Protein AF-A0A6G0GGE1-F1 (afdb_monomer_lite)

Secondary structure (DSSP, 8-state):
---SSSB-SS-EEEE-S---SSTT--TTSSEEEEE-TT-BGGGSS--HHHHHHEEETT-EEGGGTEE---SBTSTT-TTSTTS-TTSEEE-TT--TT--GGG--S-PPPP---SS-HHHHHHHHHHHHHHHHHHHT-HHHHHHHHHHHHHHHHHHHTSPPEESS--TTSEEPPSSHHHHHHHHHHHHHHHTTTSTTHHHHHHHHTT-HHHHSSEEEEEE-TT-BTTSTTHHHHHTSEEEEEEE----SSPPPPHHHHHH-TTPPPPTT-SS---

Foldseek 3Di:
DADLDFWAQAFDKDQDLPQQFALQRDNVDRIYGNGGGRHRRNLPPDFLLCSQFKQFAQTRDLLVRGTHHQADVTPQHDDDPNGPLQRIDTNHQDDSPDHVVVVPPDDDDGDQPPDDPLVVLLVVLLVLLVVCVVVVCCVVCVVVSQVSLQVLQVVSVQAGEDCDDDPSHHDDDPDSVSVNVVSVVSCCSSQPPHPCVVVVVCLVVVNCQVPFAFFDWGFNSHFHPPDDVSVRNRSDIDGSDGGHDQDSDDWDDVVVCVVDVVDDTDPSPPPDDD

pLDDT: mean 93.0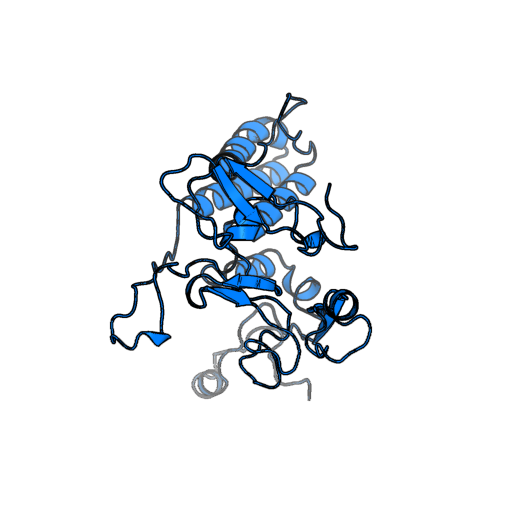8, std 9.04, range [35.62, 98.81]

Radius of gyration: 22.43 Å; chains: 1; bounding box: 55×65×54 Å

InterPro domains:
  IPR011990 Tetratricopeptide-like helical domain superfamily [SSF48452] (34-269)
  IPR012944 RagB/SusD domain [PF07980] (36-269)

Sequence (274 aa):
NYSETGFSTQKETYSTKWQYGSSEGDRNKDENVVVDANTYKMYCDREPRFYISVLHNEQWHIGGKRNTDFYMDGKDGGPSHDAPWSGYLVRKRVDPSANPKEGSGDYKNRHGALC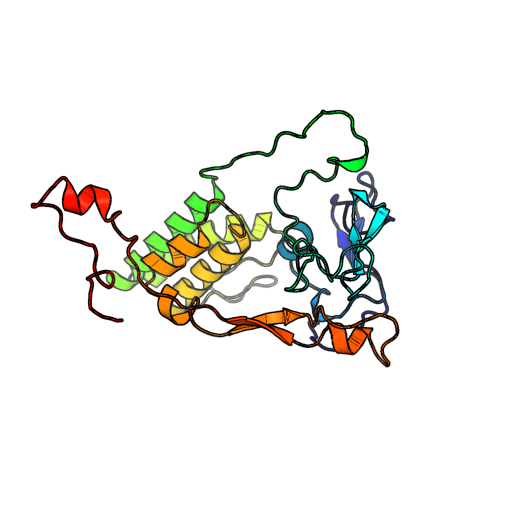RLAEIYLSYAEALNEYSIEKGTYTANQKEILKYVNLIRERAGIPEYSVSAEEGKITAPSDPVEMRELIRQERRVELNCESGLRFNDLRRWKLAEKVLDGDFYGMNAYIKVSDADYRNKYYTRTVYQTRKFISYWWPIPQDDIDKNWNLVQTPDWTVGNQ

Structure (mmCIF, N/CA/C/O backbone):
data_AF-A0A6G0GGE1-F1
#
_entry.id   AF-A0A6G0GGE1-F1
#
loop_
_atom_site.group_PDB
_atom_site.id
_atom_site.type_symbol
_atom_site.label_atom_id
_atom_site.label_alt_id
_atom_site.label_comp_id
_atom_site.label_asym_id
_atom_site.label_entity_id
_atom_site.label_seq_id
_atom_site.pdbx_PDB_ins_code
_atom_site.Cartn_x
_atom_site.Cartn_y
_atom_site.Cartn_z
_atom_site.occupancy
_atom_site.B_iso_or_equiv
_atom_site.auth_seq_id
_atom_site.auth_comp_id
_atom_site.auth_asym_id
_atom_site.auth_atom_id
_atom_site.pdbx_PDB_model_num
ATOM 1 N N . ASN A 1 1 ? -3.158 18.133 -6.147 1.00 66.00 1 ASN A N 1
ATOM 2 C CA . ASN A 1 1 ? -4.449 17.433 -6.376 1.00 66.00 1 ASN A CA 1
ATOM 3 C C . ASN A 1 1 ? -4.195 16.159 -7.156 1.00 66.00 1 ASN A C 1
ATOM 5 O O . ASN A 1 1 ? -3.617 16.233 -8.235 1.00 66.00 1 ASN A O 1
ATOM 9 N N . TYR A 1 2 ? -4.662 15.022 -6.634 1.00 85.75 2 TYR A N 1
ATOM 10 C CA . TYR A 1 2 ? -4.528 13.711 -7.274 1.00 85.75 2 TYR A CA 1
ATOM 11 C C . TYR A 1 2 ? -5.142 13.680 -8.684 1.00 85.75 2 TYR A C 1
ATOM 13 O O . TYR A 1 2 ? -6.238 14.197 -8.902 1.00 85.75 2 TYR A O 1
ATOM 21 N N . SER A 1 3 ? -4.446 13.059 -9.637 1.00 91.69 3 SER A N 1
ATOM 22 C CA . SER A 1 3 ? -4.918 12.877 -11.012 1.00 91.69 3 SER A CA 1
ATOM 23 C C . SER A 1 3 ? -4.342 11.593 -11.597 1.00 91.69 3 SER A C 1
ATOM 25 O O . SER A 1 3 ? -3.142 11.368 -11.515 1.00 91.69 3 SER A O 1
ATOM 27 N N . GLU A 1 4 ? -5.172 10.770 -12.238 1.00 91.38 4 GLU A N 1
ATOM 28 C CA . GLU A 1 4 ? -4.714 9.590 -12.989 1.00 91.38 4 GLU A CA 1
ATOM 29 C C . GLU A 1 4 ? -4.405 9.916 -14.462 1.00 91.38 4 GLU A C 1
ATOM 31 O O . GLU A 1 4 ? -4.518 9.052 -15.319 1.00 91.38 4 GLU A O 1
ATOM 36 N N . THR A 1 5 ? -4.059 11.166 -14.792 1.00 92.44 5 THR A N 1
ATOM 37 C CA . THR A 1 5 ? -3.780 11.565 -16.181 1.00 92.44 5 THR A CA 1
ATOM 38 C C . THR A 1 5 ? -2.604 12.528 -16.282 1.00 92.44 5 THR A C 1
ATOM 40 O O . THR A 1 5 ? -2.570 13.562 -15.610 1.00 92.44 5 THR A O 1
ATOM 43 N N . GLY A 1 6 ? -1.683 12.237 -17.199 1.00 95.31 6 GLY A N 1
ATOM 44 C CA . GLY A 1 6 ? -0.537 13.089 -17.505 1.00 95.31 6 GLY A CA 1
ATOM 45 C C . GLY A 1 6 ? 0.568 13.057 -16.447 1.00 95.31 6 GLY A C 1
ATOM 46 O O . GLY A 1 6 ? 0.567 12.244 -15.524 1.00 95.31 6 GLY A O 1
ATOM 47 N N . PHE A 1 7 ? 1.526 13.970 -16.600 1.00 96.94 7 PHE A N 1
ATOM 48 C CA . PHE A 1 7 ? 2.775 13.988 -15.836 1.00 96.94 7 PHE A CA 1
ATOM 49 C C . PHE A 1 7 ? 2.926 15.280 -15.032 1.00 96.94 7 PHE A C 1
ATOM 51 O O . PHE A 1 7 ? 2.411 16.333 -15.425 1.00 96.94 7 PHE A O 1
ATOM 58 N N . SER A 1 8 ? 3.602 15.199 -13.889 1.00 96.75 8 SER A N 1
ATOM 59 C CA . SER A 1 8 ? 4.009 16.363 -13.109 1.00 96.75 8 SER A CA 1
ATOM 60 C C . SER A 1 8 ? 5.011 17.202 -13.898 1.00 96.75 8 SER A C 1
ATOM 62 O O . SER A 1 8 ? 5.824 16.687 -14.663 1.00 96.75 8 SER A O 1
ATOM 64 N N . THR A 1 9 ? 4.961 18.519 -13.723 1.00 96.19 9 THR A N 1
ATOM 65 C CA . THR A 1 9 ? 5.934 19.444 -14.328 1.00 96.19 9 THR A CA 1
ATOM 66 C C . THR A 1 9 ? 7.017 19.868 -13.344 1.00 96.19 9 THR A C 1
ATOM 68 O O . THR A 1 9 ? 8.071 20.332 -13.764 1.00 96.19 9 THR A O 1
ATOM 71 N N . GLN A 1 10 ? 6.764 19.704 -12.046 1.00 95.69 10 GLN A N 1
ATOM 72 C CA . GLN A 1 10 ? 7.645 20.097 -10.954 1.00 95.69 10 GLN A CA 1
ATOM 73 C C . GLN A 1 10 ? 7.960 18.888 -10.076 1.00 95.69 10 GLN A C 1
ATOM 75 O O . GLN A 1 10 ? 7.216 17.906 -10.063 1.00 95.69 10 GLN A O 1
ATOM 80 N N . LYS A 1 11 ? 9.074 18.984 -9.353 1.00 96.81 11 LYS A N 1
ATOM 81 C CA . LYS A 1 11 ? 9.441 18.044 -8.293 1.00 96.81 11 LYS A CA 1
ATOM 82 C C . LYS A 1 11 ? 8.572 18.275 -7.058 1.00 96.81 11 LYS A C 1
ATOM 84 O O . LYS A 1 11 ? 8.174 19.408 -6.795 1.00 96.81 11 LYS A O 1
ATOM 89 N N . GLU A 1 12 ? 8.349 17.224 -6.277 1.00 96.12 12 GLU A N 1
ATOM 90 C CA . GLU A 1 12 ? 7.701 17.317 -4.967 1.00 96.12 12 GLU A CA 1
ATOM 91 C C . GLU A 1 12 ? 8.744 17.176 -3.864 1.00 96.12 12 GLU A C 1
ATOM 93 O O . GLU A 1 12 ? 9.398 16.136 -3.711 1.00 96.12 12 GLU A O 1
ATOM 98 N N . THR A 1 13 ? 8.876 18.248 -3.090 1.00 96.75 13 THR A N 1
ATOM 99 C CA . THR A 1 13 ? 9.753 18.333 -1.927 1.00 96.75 13 THR A CA 1
ATOM 100 C C . THR A 1 13 ? 8.903 18.297 -0.669 1.00 96.75 13 THR A C 1
ATOM 102 O O . THR A 1 13 ? 7.899 19.000 -0.574 1.00 96.75 13 THR A O 1
ATOM 105 N N . TYR A 1 14 ? 9.324 17.498 0.307 1.00 95.19 14 TYR A N 1
ATOM 106 C CA . TYR A 1 14 ? 8.658 17.403 1.603 1.00 95.19 14 TYR A CA 1
ATOM 107 C C . TYR A 1 14 ? 9.653 17.655 2.731 1.00 95.19 14 TYR A C 1
ATOM 109 O O . TYR A 1 14 ? 10.837 17.330 2.606 1.00 95.19 14 TYR A O 1
ATOM 117 N N . SER A 1 15 ? 9.152 18.167 3.857 1.00 94.38 15 SER A N 1
ATOM 118 C CA . SER A 1 15 ? 9.918 18.263 5.100 1.00 94.38 15 SER A CA 1
ATOM 119 C C . SER A 1 15 ? 10.127 16.864 5.680 1.00 94.38 15 SER A C 1
ATOM 121 O O . SER A 1 15 ? 9.259 16.287 6.334 1.00 94.38 15 SER A O 1
ATOM 123 N N . THR A 1 16 ? 11.256 16.252 5.334 1.00 93.56 16 THR A N 1
ATOM 124 C CA . THR A 1 16 ? 11.605 14.892 5.735 1.00 93.56 16 THR A CA 1
ATOM 125 C C . THR A 1 16 ? 13.104 14.665 5.637 1.00 93.56 16 THR A C 1
ATOM 127 O O . THR A 1 16 ? 13.770 15.137 4.718 1.00 93.56 16 THR A O 1
ATOM 130 N N . LYS A 1 17 ? 13.632 13.850 6.554 1.00 93.44 17 LYS A N 1
ATOM 131 C CA . LYS A 1 17 ? 15.000 13.309 6.491 1.00 93.44 17 LYS A CA 1
ATOM 132 C C . LYS A 1 17 ? 15.115 12.090 5.566 1.00 93.44 17 LYS A C 1
ATOM 134 O O . LYS A 1 17 ? 16.203 11.532 5.408 1.00 93.44 17 LYS A O 1
ATOM 139 N N . TRP A 1 18 ? 14.001 11.619 4.998 1.00 92.56 18 TRP A N 1
ATOM 140 C CA . TRP A 1 18 ? 14.001 10.496 4.068 1.00 92.56 18 TRP A CA 1
ATOM 141 C C . TRP A 1 18 ? 14.588 10.926 2.718 1.00 92.56 18 TRP A C 1
ATOM 143 O O . TRP A 1 18 ? 13.936 11.568 1.904 1.00 92.56 18 TRP A O 1
ATOM 153 N N . GLN A 1 19 ? 15.838 10.535 2.491 1.00 93.56 19 GLN A N 1
ATOM 154 C CA . GLN A 1 19 ? 16.662 10.949 1.349 1.00 93.56 19 GLN A CA 1
ATOM 155 C C . GLN A 1 19 ? 16.600 9.999 0.141 1.00 93.56 19 GLN A C 1
ATOM 157 O O . GLN A 1 19 ? 17.428 10.072 -0.757 1.00 93.56 19 GLN A O 1
ATOM 162 N N . TYR A 1 20 ? 15.701 9.018 0.135 1.00 93.12 20 TYR A N 1
ATOM 163 C CA . TYR A 1 20 ? 15.775 7.924 -0.841 1.00 93.12 20 TYR A CA 1
ATOM 164 C C . TYR A 1 20 ? 14.833 8.097 -2.039 1.00 93.12 20 TYR A C 1
ATOM 166 O O . TYR A 1 20 ? 14.743 7.195 -2.872 1.00 93.12 20 TYR A O 1
ATOM 174 N N . GLY A 1 21 ? 14.113 9.215 -2.127 1.00 92.75 21 GLY A N 1
ATOM 175 C CA . GLY A 1 21 ? 13.111 9.455 -3.170 1.00 92.75 21 GLY A CA 1
ATOM 176 C C . GLY A 1 21 ? 13.675 9.831 -4.533 1.00 92.75 21 GLY A C 1
ATOM 177 O O . GLY A 1 21 ? 13.027 9.561 -5.536 1.00 92.75 21 GLY A O 1
ATOM 178 N N . SER A 1 22 ? 14.882 10.396 -4.570 1.00 94.94 22 SER A N 1
ATOM 179 C CA . SER A 1 22 ? 15.520 10.925 -5.779 1.00 94.94 22 SER A CA 1
ATOM 180 C C . SER A 1 22 ? 17.047 10.855 -5.679 1.00 94.94 22 SER A C 1
ATOM 182 O O . SER A 1 22 ? 17.608 10.508 -4.634 1.00 94.94 22 SER A O 1
ATOM 184 N N . SER A 1 23 ? 17.733 11.230 -6.761 1.00 94.06 23 SER A N 1
ATOM 185 C CA . SER A 1 23 ? 19.195 11.376 -6.794 1.00 94.06 23 SER A CA 1
ATOM 186 C C . SER A 1 23 ? 19.733 12.530 -5.943 1.00 94.06 23 SER A C 1
ATOM 188 O O . SER A 1 23 ? 20.935 12.595 -5.708 1.00 94.06 23 SER A O 1
ATOM 190 N N . GLU A 1 24 ? 18.871 13.455 -5.514 1.00 94.38 24 GLU A N 1
ATOM 191 C CA . GLU A 1 24 ? 19.242 14.698 -4.816 1.00 94.38 24 GLU A CA 1
ATOM 192 C C . GLU A 1 24 ? 19.118 14.601 -3.293 1.00 94.38 24 GLU A C 1
ATOM 194 O O . GLU A 1 24 ? 19.316 15.592 -2.584 1.00 94.38 24 GLU A O 1
ATOM 199 N N . GLY A 1 25 ? 18.766 13.417 -2.793 1.00 92.19 25 GLY A N 1
ATOM 200 C CA . GLY A 1 25 ? 18.525 13.198 -1.381 1.00 92.19 25 GLY A CA 1
ATOM 201 C C . GLY A 1 25 ? 19.764 13.402 -0.512 1.00 92.19 25 GLY A C 1
ATOM 202 O O . GLY A 1 25 ? 20.849 12.906 -0.812 1.00 92.19 25 GLY A O 1
ATOM 203 N N . ASP A 1 26 ? 19.565 14.092 0.609 1.00 93.56 26 ASP A N 1
ATOM 204 C CA . ASP A 1 26 ? 20.580 14.366 1.619 1.00 93.56 26 ASP A CA 1
ATOM 205 C C . ASP A 1 26 ? 19.957 14.326 3.024 1.00 93.56 26 ASP A C 1
ATOM 207 O O . ASP A 1 26 ? 19.103 15.141 3.385 1.00 93.56 26 ASP A O 1
ATOM 211 N N . ARG A 1 27 ? 20.407 13.373 3.847 1.00 93.00 27 ARG A N 1
ATOM 212 C CA . ARG A 1 27 ? 19.958 13.175 5.235 1.00 93.00 27 ARG A CA 1
ATOM 213 C C . ARG A 1 27 ? 20.262 14.376 6.131 1.00 93.00 27 ARG A C 1
ATOM 215 O O . ARG A 1 27 ? 19.647 14.500 7.189 1.00 93.00 27 ARG A O 1
ATOM 222 N N . ASN A 1 28 ? 21.193 15.246 5.749 1.00 96.00 28 ASN A N 1
ATOM 223 C CA . ASN A 1 28 ? 21.512 16.438 6.528 1.00 96.00 28 ASN A CA 1
ATOM 224 C C . ASN A 1 28 ? 20.513 17.576 6.284 1.00 96.00 28 ASN A C 1
ATOM 226 O O . ASN A 1 28 ? 20.340 18.414 7.166 1.00 96.00 28 ASN A O 1
ATOM 230 N N . LYS A 1 29 ? 19.791 17.579 5.156 1.00 94.81 29 LYS A N 1
ATOM 231 C CA . LYS A 1 29 ? 18.755 18.581 4.859 1.00 94.81 29 LYS A CA 1
ATOM 232 C C . LYS A 1 29 ? 17.465 18.295 5.614 1.00 94.81 29 LYS A C 1
ATOM 234 O O . LYS A 1 29 ? 17.172 17.147 5.936 1.00 94.81 29 LYS A O 1
ATOM 239 N N . ASP A 1 30 ? 16.708 19.337 5.937 1.00 94.56 30 ASP A N 1
ATOM 240 C CA . ASP A 1 30 ? 15.373 19.218 6.551 1.00 94.56 30 ASP A CA 1
ATOM 241 C C . ASP A 1 30 ? 14.270 18.956 5.516 1.00 94.56 30 ASP A C 1
ATOM 243 O O . ASP A 1 30 ? 13.168 18.539 5.866 1.00 94.56 30 ASP A O 1
ATOM 247 N N . GLU A 1 31 ? 14.594 19.132 4.236 1.00 96.56 31 GLU A N 1
ATOM 248 C CA . GLU A 1 31 ? 13.704 18.911 3.106 1.00 96.56 31 GLU A CA 1
ATOM 249 C C . GLU A 1 31 ? 14.390 18.055 2.043 1.00 96.56 31 GLU A C 1
ATOM 251 O O . GLU A 1 31 ? 15.576 18.228 1.750 1.00 96.56 31 GLU A O 1
ATOM 256 N N . ASN A 1 32 ? 13.634 17.127 1.460 1.00 96.94 32 ASN A N 1
ATOM 257 C CA . ASN A 1 32 ? 14.123 16.219 0.430 1.00 96.94 32 ASN A CA 1
ATOM 258 C C . ASN A 1 32 ? 13.107 16.083 -0.707 1.00 96.94 32 ASN A C 1
ATOM 260 O O . ASN A 1 32 ? 11.895 16.063 -0.478 1.00 96.94 32 ASN A O 1
ATOM 264 N N . VAL A 1 33 ? 13.620 15.945 -1.933 1.00 96.94 33 VAL A N 1
ATOM 265 C CA . VAL A 1 33 ? 12.812 15.613 -3.113 1.00 96.94 33 VAL A CA 1
ATOM 266 C C . VAL A 1 33 ? 12.401 14.144 -3.023 1.00 96.94 33 VAL A C 1
ATOM 268 O O . VAL A 1 33 ? 13.253 13.248 -3.018 1.00 96.94 33 VAL A O 1
ATOM 271 N N . VAL A 1 34 ? 11.092 13.909 -2.946 1.00 95.94 34 VAL A N 1
ATOM 272 C CA . VAL A 1 34 ? 10.481 12.574 -2.822 1.00 95.94 34 VAL A CA 1
ATOM 273 C C . VAL A 1 34 ? 9.959 12.073 -4.164 1.00 95.94 34 VAL A C 1
ATOM 275 O O . VAL A 1 34 ? 10.039 10.873 -4.428 1.00 95.94 34 VAL A O 1
ATOM 278 N N . VAL A 1 35 ? 9.458 12.986 -5.001 1.00 96.19 35 VAL A N 1
ATOM 279 C CA . VAL A 1 35 ? 8.944 12.694 -6.344 1.00 96.19 35 VAL A CA 1
ATOM 280 C C . VAL A 1 35 ? 9.631 13.612 -7.344 1.00 96.19 35 VAL A C 1
ATOM 282 O O . VAL A 1 35 ? 9.623 14.833 -7.185 1.00 96.19 35 VAL A O 1
ATOM 285 N N . ASP A 1 36 ? 10.227 13.032 -8.382 1.00 96.06 36 ASP A N 1
ATOM 286 C CA . ASP A 1 36 ? 10.848 13.809 -9.449 1.00 96.06 36 ASP A CA 1
ATOM 287 C C . ASP A 1 36 ? 9.800 14.439 -10.381 1.00 96.06 36 ASP A C 1
ATOM 289 O O . ASP A 1 36 ? 8.660 13.973 -10.502 1.00 96.06 36 ASP A O 1
ATOM 293 N N . ALA A 1 37 ? 10.192 15.507 -11.078 1.00 95.94 37 ALA A N 1
ATOM 294 C CA . ALA A 1 37 ? 9.389 16.052 -12.167 1.00 95.94 37 ALA A CA 1
ATOM 295 C C . ALA A 1 37 ? 9.198 14.997 -13.267 1.00 95.94 37 ALA A C 1
ATOM 297 O O . ALA A 1 37 ? 9.978 14.053 -13.387 1.00 95.94 37 ALA A O 1
ATOM 298 N N . ASN A 1 38 ? 8.179 15.182 -14.107 1.00 96.19 38 ASN A N 1
ATOM 299 C CA . ASN A 1 38 ? 7.821 14.245 -15.166 1.00 96.19 38 ASN A CA 1
ATOM 300 C C . ASN A 1 38 ? 7.394 12.857 -14.642 1.00 96.19 38 ASN A C 1
ATOM 302 O O . ASN A 1 38 ? 7.421 11.879 -15.389 1.00 96.19 38 ASN A O 1
ATOM 306 N N . THR A 1 39 ? 6.956 12.774 -13.383 1.00 96.81 39 THR A N 1
ATOM 307 C CA . THR A 1 39 ? 6.340 11.576 -12.796 1.00 96.81 39 THR A CA 1
ATOM 308 C C . THR A 1 39 ? 4.860 11.530 -13.160 1.00 96.81 39 THR A C 1
ATOM 310 O O . THR A 1 39 ? 4.194 12.563 -13.213 1.00 96.81 39 THR A O 1
ATOM 313 N N . TYR A 1 40 ? 4.312 10.345 -13.433 1.00 97.06 40 TYR A N 1
ATOM 314 C CA . TYR A 1 40 ? 2.882 10.219 -13.718 1.00 97.06 40 TYR A CA 1
ATOM 315 C C . TYR A 1 40 ? 2.046 10.654 -12.507 1.00 97.06 40 TYR A C 1
ATOM 317 O O . TYR A 1 40 ? 2.292 10.201 -11.387 1.00 97.06 40 TYR A O 1
ATOM 325 N N . LYS A 1 41 ? 1.043 11.516 -12.720 1.00 96.62 41 LYS A N 1
ATOM 326 C CA . LYS A 1 41 ? 0.352 12.232 -11.628 1.00 96.62 41 LYS A CA 1
ATOM 327 C C . LYS A 1 41 ? -0.354 11.326 -10.612 1.00 96.62 41 LYS A C 1
ATOM 329 O O . LYS A 1 41 ? -0.636 11.766 -9.503 1.00 96.62 41 LYS A O 1
ATOM 334 N N . MET A 1 42 ? -0.595 10.053 -10.931 1.00 95.62 42 MET A N 1
ATOM 335 C CA . MET A 1 42 ? -1.182 9.107 -9.972 1.00 95.62 42 MET A CA 1
ATOM 336 C C . MET A 1 42 ? -0.222 8.754 -8.816 1.00 95.62 42 MET A C 1
ATOM 338 O O . MET A 1 42 ? -0.640 8.176 -7.807 1.00 95.62 42 MET A O 1
ATOM 342 N N . TYR A 1 43 ? 1.071 9.043 -8.978 1.00 96.94 43 TYR A N 1
ATOM 343 C CA . TYR A 1 43 ? 2.113 8.827 -7.972 1.00 96.94 43 TYR A CA 1
ATOM 344 C C . TYR A 1 43 ? 2.548 10.118 -7.283 1.00 96.94 43 TYR A C 1
ATOM 346 O O . TYR A 1 43 ? 3.376 10.059 -6.386 1.00 96.94 43 TYR A O 1
ATOM 354 N N . CYS A 1 44 ? 1.964 11.244 -7.675 1.00 96.50 44 CYS A N 1
ATOM 355 C CA . CYS A 1 44 ? 2.132 12.556 -7.067 1.00 96.50 44 CYS A CA 1
ATOM 356 C C . CYS A 1 44 ? 1.176 12.747 -5.884 1.00 96.50 44 CYS A C 1
ATOM 358 O O . CYS A 1 44 ? 0.108 12.121 -5.846 1.00 96.50 44 CYS A O 1
ATOM 360 N N . ASP A 1 45 ? 1.529 13.628 -4.945 1.00 94.69 45 ASP A N 1
ATOM 361 C CA . ASP A 1 45 ? 0.683 14.029 -3.808 1.00 94.69 45 ASP A CA 1
ATOM 362 C C . ASP A 1 45 ? 0.136 12.841 -2.980 1.00 94.69 45 ASP A C 1
ATOM 364 O O . ASP A 1 45 ? -0.999 12.851 -2.490 1.00 94.69 45 ASP A O 1
ATOM 368 N N . ARG A 1 46 ? 0.913 11.762 -2.849 1.00 96.00 46 ARG A N 1
ATOM 369 C CA . ARG A 1 46 ? 0.537 10.579 -2.062 1.00 96.00 46 ARG A CA 1
ATOM 370 C C . ARG A 1 46 ? 0.998 10.723 -0.615 1.00 96.00 46 ARG A C 1
ATOM 372 O O . ARG A 1 46 ? 1.920 11.468 -0.303 1.00 96.00 46 ARG A O 1
ATOM 379 N N . GLU A 1 47 ? 0.370 9.977 0.290 1.00 95.88 47 GLU A N 1
ATOM 380 C CA . GLU A 1 47 ? 0.827 9.948 1.681 1.00 95.88 47 GLU A CA 1
ATOM 381 C C . GLU A 1 47 ? 2.235 9.327 1.807 1.00 95.88 47 GLU A C 1
ATOM 383 O O . GLU A 1 47 ? 2.588 8.445 1.013 1.00 95.88 47 GLU A O 1
ATOM 388 N N . PRO A 1 48 ? 3.022 9.680 2.843 1.00 96.38 48 PRO A N 1
ATOM 389 C CA . PRO A 1 48 ? 4.393 9.185 3.013 1.00 96.38 48 PRO A CA 1
ATOM 390 C C . PRO A 1 48 ? 4.534 7.658 2.946 1.00 96.38 48 PRO A C 1
ATOM 392 O O . PRO A 1 48 ? 5.512 7.129 2.411 1.00 96.38 48 PRO A O 1
ATOM 395 N N . ARG A 1 49 ? 3.527 6.924 3.441 1.00 97.31 49 ARG A N 1
ATOM 396 C CA . ARG A 1 49 ? 3.508 5.453 3.441 1.00 97.31 49 ARG A CA 1
ATOM 397 C C . ARG A 1 49 ? 3.512 4.841 2.042 1.00 97.31 49 ARG A C 1
ATOM 399 O O . ARG A 1 49 ? 4.042 3.739 1.886 1.00 97.31 49 ARG A O 1
ATOM 406 N N . PHE A 1 50 ? 2.983 5.538 1.036 1.00 97.19 50 PHE A N 1
ATOM 407 C CA . PHE A 1 50 ? 3.053 5.107 -0.359 1.00 97.19 50 PHE A CA 1
ATOM 408 C C . PHE A 1 50 ? 4.510 5.075 -0.842 1.00 97.19 50 PHE A C 1
ATOM 410 O O . PHE A 1 50 ? 4.987 4.022 -1.268 1.00 97.19 50 PHE A O 1
ATOM 417 N N . TYR A 1 51 ? 5.240 6.183 -0.678 1.00 95.50 51 TYR A N 1
ATOM 418 C CA . TYR A 1 51 ? 6.606 6.355 -1.190 1.00 95.50 51 TYR A CA 1
ATOM 419 C C . TYR A 1 51 ? 7.633 5.406 -0.563 1.00 95.50 51 TYR A C 1
ATOM 421 O O . TYR A 1 51 ? 8.577 4.976 -1.228 1.00 95.50 51 TYR A O 1
ATOM 429 N N . ILE A 1 52 ? 7.443 5.032 0.705 1.00 93.50 52 ILE A N 1
ATOM 430 C CA . ILE A 1 52 ? 8.323 4.066 1.383 1.00 93.50 52 ILE A CA 1
ATOM 431 C C . ILE A 1 52 ? 7.962 2.606 1.079 1.00 93.50 52 ILE A C 1
ATOM 433 O O . ILE A 1 52 ? 8.772 1.712 1.329 1.00 93.50 52 ILE A O 1
ATOM 437 N N . SER A 1 53 ? 6.752 2.344 0.577 1.00 95.25 53 SER A N 1
ATOM 438 C CA . SER A 1 53 ? 6.229 0.982 0.430 1.00 95.25 53 SER A CA 1
ATOM 439 C C . SER A 1 53 ? 6.214 0.468 -0.997 1.00 95.25 53 SER A C 1
ATOM 441 O O . SER A 1 53 ? 6.373 -0.738 -1.198 1.00 95.25 53 SER A O 1
ATOM 443 N N . VAL A 1 54 ? 5.987 1.351 -1.963 1.00 96.31 54 VAL A N 1
ATOM 444 C CA . VAL A 1 54 ? 5.763 1.002 -3.364 1.00 96.31 54 VAL A CA 1
ATOM 445 C C . VAL A 1 54 ? 6.929 1.513 -4.196 1.00 96.31 54 VAL A C 1
ATOM 447 O O . VAL A 1 54 ? 7.350 2.659 -4.051 1.00 96.31 54 VAL A O 1
ATOM 450 N N . LEU A 1 55 ? 7.444 0.643 -5.060 1.00 96.31 55 LEU A N 1
ATOM 451 C CA . LEU A 1 55 ? 8.340 1.005 -6.146 1.00 96.31 55 LEU A CA 1
ATOM 452 C C . LEU A 1 55 ? 7.568 0.876 -7.468 1.00 96.31 55 LEU A C 1
ATOM 454 O O . LEU A 1 55 ? 7.026 -0.191 -7.748 1.00 96.31 55 LEU A O 1
ATOM 458 N N . HIS A 1 56 ? 7.481 1.944 -8.256 1.00 97.38 56 HIS A N 1
ATOM 459 C CA . HIS A 1 56 ? 6.799 1.963 -9.558 1.00 97.38 56 HIS A CA 1
ATOM 460 C C . HIS A 1 56 ? 7.778 2.253 -10.705 1.00 97.38 56 HIS A C 1
ATOM 462 O O . HIS A 1 56 ? 8.969 2.463 -10.469 1.00 97.38 56 HIS A O 1
ATOM 468 N N . ASN A 1 57 ? 7.289 2.229 -11.950 1.00 97.56 57 ASN A N 1
ATOM 469 C CA . ASN A 1 57 ? 8.100 2.568 -13.124 1.00 97.56 57 ASN A CA 1
ATOM 470 C C . ASN A 1 57 ? 8.557 4.032 -13.082 1.00 97.56 57 ASN A C 1
ATOM 472 O O . ASN A 1 57 ? 7.850 4.876 -12.530 1.00 97.56 57 ASN A O 1
ATOM 476 N N . GLU A 1 58 ? 9.716 4.317 -13.671 1.00 96.56 58 GLU A N 1
ATOM 477 C CA . GLU A 1 58 ? 10.350 5.638 -13.724 1.00 96.56 58 GLU A CA 1
ATOM 478 C C . GLU A 1 58 ? 10.672 6.267 -12.350 1.00 96.56 58 GLU A C 1
ATOM 480 O O . GLU A 1 58 ? 11.055 7.432 -12.290 1.00 96.56 58 GLU A O 1
ATOM 485 N N . GLN A 1 59 ? 10.581 5.519 -11.246 1.00 95.94 59 GLN A N 1
ATOM 486 C CA . GLN A 1 59 ? 10.937 5.989 -9.903 1.00 95.94 59 GLN A CA 1
ATOM 487 C C . GLN A 1 59 ? 12.429 5.784 -9.622 1.00 95.94 59 GLN A C 1
ATOM 489 O O . GLN A 1 59 ? 13.009 4.780 -10.037 1.00 95.94 59 GLN A O 1
ATOM 494 N N . TRP A 1 60 ? 13.053 6.674 -8.846 1.00 94.88 60 TRP A N 1
ATOM 495 C CA . TRP A 1 60 ? 14.441 6.510 -8.410 1.00 94.88 60 TRP A CA 1
ATOM 496 C C . TRP A 1 60 ? 14.674 5.188 -7.657 1.00 94.88 60 TRP A C 1
ATOM 498 O O . TRP A 1 60 ? 14.087 4.921 -6.599 1.00 94.88 60 TRP A O 1
ATOM 508 N N . HIS A 1 61 ? 15.582 4.368 -8.189 1.00 92.31 61 HIS A N 1
ATOM 509 C CA . HIS A 1 61 ? 16.012 3.103 -7.611 1.00 92.31 61 HIS A CA 1
ATOM 510 C C . HIS A 1 61 ? 17.362 3.260 -6.902 1.00 92.31 61 HIS A C 1
ATOM 512 O O . HIS A 1 61 ? 18.407 3.423 -7.539 1.00 92.31 61 HIS A O 1
ATOM 518 N N . ILE A 1 62 ? 17.346 3.128 -5.572 1.00 88.88 62 ILE A N 1
ATOM 519 C CA . ILE A 1 62 ? 18.490 3.418 -4.691 1.00 88.88 62 ILE A CA 1
ATOM 520 C C . ILE A 1 62 ? 19.746 2.629 -5.091 1.00 88.88 62 ILE A C 1
ATOM 522 O O . ILE A 1 62 ? 20.783 3.220 -5.381 1.00 88.88 62 ILE A O 1
ATOM 526 N N . GLY A 1 63 ? 19.654 1.296 -5.166 1.00 84.19 63 GLY A N 1
ATOM 527 C CA . GLY A 1 63 ? 20.811 0.445 -5.479 1.00 84.19 63 GLY A CA 1
ATOM 528 C C . GLY A 1 63 ? 21.278 0.550 -6.935 1.00 84.19 63 GLY A C 1
ATOM 529 O O . GLY A 1 63 ? 22.406 0.205 -7.264 1.00 84.19 63 GLY A O 1
ATOM 530 N N . GLY A 1 64 ? 20.409 1.034 -7.826 1.00 87.44 64 GLY A N 1
ATOM 531 C CA . GLY A 1 64 ? 20.705 1.189 -9.251 1.00 87.44 64 GLY A CA 1
ATOM 532 C C . GLY A 1 64 ? 21.280 2.556 -9.603 1.00 87.44 64 GLY A C 1
ATOM 533 O O . GLY A 1 64 ? 21.830 2.685 -10.694 1.00 87.44 64 GLY A O 1
ATOM 534 N N . LYS A 1 65 ? 21.132 3.544 -8.707 1.00 90.25 65 LYS A N 1
ATOM 535 C CA . LYS A 1 65 ? 21.476 4.958 -8.923 1.00 90.25 65 LYS A CA 1
ATOM 536 C C . LYS A 1 65 ? 20.927 5.499 -10.252 1.00 90.25 65 LYS A C 1
ATOM 538 O O . LYS A 1 65 ? 21.622 6.183 -10.997 1.00 90.25 65 LYS A O 1
ATOM 543 N N . ARG A 1 66 ? 19.689 5.118 -10.565 1.00 93.88 66 ARG A N 1
ATOM 544 C CA . ARG A 1 66 ? 18.935 5.501 -11.766 1.00 93.88 66 ARG A CA 1
ATOM 545 C C . ARG A 1 66 ? 17.449 5.289 -11.516 1.00 93.88 66 ARG A C 1
ATOM 547 O O . ARG A 1 66 ? 17.089 4.586 -10.572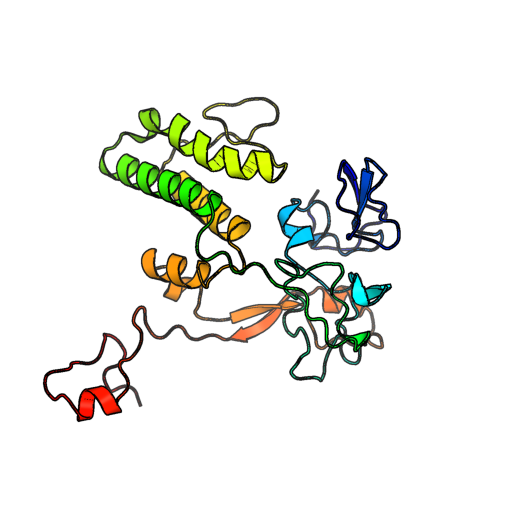 1.00 93.88 66 ARG A O 1
ATOM 554 N N . ASN A 1 67 ? 16.608 5.778 -12.415 1.00 95.88 67 ASN A N 1
ATOM 555 C CA . ASN A 1 67 ? 15.194 5.431 -12.383 1.00 95.88 67 ASN A CA 1
ATOM 556 C C . ASN A 1 67 ? 14.971 3.990 -12.863 1.00 95.88 67 ASN A C 1
ATOM 558 O O . ASN A 1 67 ? 15.750 3.449 -13.661 1.00 95.88 67 ASN A O 1
ATOM 562 N N . THR A 1 68 ? 13.935 3.360 -12.318 1.00 96.19 68 THR A N 1
ATOM 563 C CA . THR A 1 68 ? 13.428 2.067 -12.774 1.00 96.19 68 THR A CA 1
ATOM 564 C C . THR A 1 68 ? 12.954 2.153 -14.220 1.00 96.19 68 THR A C 1
ATOM 566 O O . THR A 1 68 ? 12.477 3.193 -14.673 1.00 96.19 68 THR A O 1
ATOM 569 N N . ASP A 1 69 ? 13.098 1.043 -14.931 1.00 96.81 69 ASP A N 1
ATOM 570 C CA . ASP A 1 69 ? 12.701 0.893 -16.327 1.00 96.81 69 ASP A CA 1
ATOM 571 C C . ASP A 1 69 ? 11.923 -0.421 -16.479 1.00 96.81 69 ASP A C 1
ATOM 573 O O . ASP A 1 69 ? 12.494 -1.469 -16.776 1.00 96.81 69 ASP A O 1
ATOM 577 N N . PHE A 1 70 ? 10.626 -0.362 -16.168 1.00 97.75 70 PHE A N 1
ATOM 578 C CA . PHE A 1 70 ? 9.690 -1.495 -16.188 1.00 97.75 70 PHE A CA 1
ATOM 579 C C . PHE A 1 70 ? 9.014 -1.689 -17.553 1.00 97.75 70 PHE A C 1
ATOM 581 O O . PHE A 1 70 ? 8.107 -2.514 -17.666 1.00 97.75 70 PHE A O 1
ATOM 588 N N . TYR A 1 71 ? 9.413 -0.935 -18.582 1.00 97.69 71 TYR A N 1
ATOM 589 C CA . TYR A 1 71 ? 8.934 -1.157 -19.946 1.00 97.69 71 TYR A CA 1
ATOM 590 C C . TYR A 1 71 ? 9.355 -2.549 -20.444 1.00 97.69 71 TYR A C 1
ATOM 592 O O . TYR A 1 71 ? 10.347 -3.114 -19.985 1.00 97.69 71 TYR A O 1
ATOM 600 N N . MET A 1 72 ? 8.623 -3.114 -21.401 1.00 97.38 72 MET A N 1
ATOM 601 C CA . MET A 1 72 ? 9.041 -4.336 -22.089 1.00 97.38 72 MET A CA 1
ATOM 602 C C . MET A 1 72 ? 10.387 -4.107 -22.790 1.00 97.38 72 MET A C 1
ATOM 604 O O . MET A 1 72 ? 10.581 -3.070 -23.427 1.00 97.38 72 MET A O 1
ATOM 608 N N . ASP A 1 73 ? 11.300 -5.073 -22.660 1.00 95.56 73 ASP A N 1
ATOM 609 C CA . ASP A 1 73 ? 12.716 -4.999 -23.056 1.00 95.56 73 ASP A CA 1
ATOM 610 C C . ASP A 1 73 ? 13.534 -3.936 -22.288 1.00 95.56 73 ASP A C 1
ATOM 612 O O . ASP A 1 73 ? 14.722 -3.734 -22.556 1.00 95.56 73 ASP A O 1
ATOM 616 N N . GLY A 1 74 ? 12.909 -3.267 -21.315 1.00 95.12 74 GLY A N 1
ATOM 617 C CA . GLY A 1 74 ? 13.542 -2.338 -20.392 1.00 95.12 74 GLY A CA 1
ATOM 618 C C . GLY A 1 74 ? 14.421 -3.056 -19.375 1.00 95.12 74 GLY A C 1
ATOM 619 O O . GLY A 1 74 ? 14.287 -4.252 -19.109 1.00 95.12 74 GLY A O 1
ATOM 620 N N . LYS A 1 75 ? 15.346 -2.316 -18.762 1.00 93.81 75 LYS A N 1
ATOM 621 C CA . LYS A 1 75 ? 16.393 -2.898 -17.905 1.00 93.81 75 LYS A CA 1
ATOM 622 C C . LYS A 1 75 ? 15.864 -3.634 -16.667 1.00 93.81 75 LYS A C 1
ATOM 624 O O . LYS A 1 75 ? 16.574 -4.479 -16.125 1.00 93.81 75 LYS A O 1
ATOM 629 N N . ASP A 1 76 ? 14.680 -3.268 -16.187 1.00 94.62 76 ASP A N 1
ATOM 630 C CA . ASP A 1 76 ? 14.008 -3.884 -15.039 1.00 94.62 76 ASP A CA 1
ATOM 631 C C . ASP A 1 76 ? 12.652 -4.503 -15.431 1.00 94.62 76 ASP A C 1
ATOM 633 O O . ASP A 1 76 ? 11.866 -4.852 -14.552 1.00 94.62 76 ASP A O 1
ATOM 637 N N . GLY A 1 77 ? 12.349 -4.584 -16.730 1.00 95.06 77 GLY A N 1
ATOM 638 C CA . GLY A 1 77 ? 11.065 -5.023 -17.262 1.00 95.06 77 GLY A CA 1
ATOM 639 C C . GLY A 1 77 ? 11.098 -6.422 -17.873 1.00 95.06 77 GLY A C 1
ATOM 640 O O . GLY A 1 77 ? 12.018 -7.214 -17.657 1.00 95.06 77 GLY A O 1
ATOM 641 N N . GLY A 1 78 ? 10.034 -6.750 -18.608 1.00 92.69 78 GLY A N 1
ATOM 642 C CA . GLY A 1 78 ? 9.910 -8.022 -19.321 1.00 92.69 78 GLY A CA 1
ATOM 643 C C . GLY A 1 78 ? 10.999 -8.214 -20.391 1.00 92.69 78 GLY A C 1
ATOM 644 O O . GLY A 1 78 ? 11.704 -7.266 -20.728 1.00 92.69 78 GLY A O 1
ATOM 645 N N . PRO A 1 79 ? 11.140 -9.427 -20.953 1.00 93.44 79 PRO A N 1
ATOM 646 C CA . PRO A 1 79 ? 10.201 -10.550 -20.861 1.00 93.44 79 PRO A CA 1
ATOM 647 C C . PRO A 1 79 ? 10.502 -11.558 -19.733 1.00 93.44 79 PRO A C 1
ATOM 649 O O . PRO A 1 79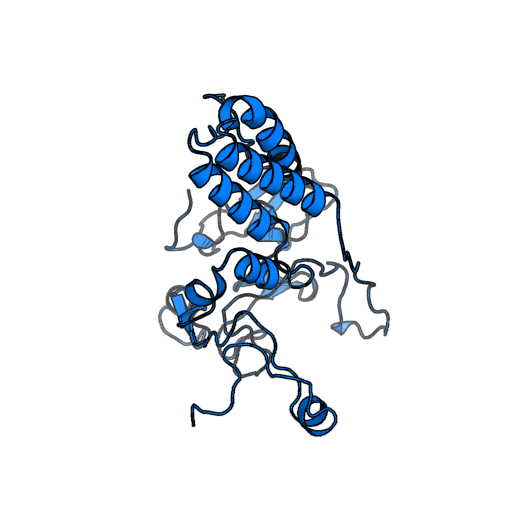 ? 9.960 -12.661 -19.742 1.00 93.44 79 PRO A O 1
ATOM 652 N N . SER A 1 80 ? 11.373 -11.227 -18.773 1.00 92.38 80 SER A N 1
ATOM 653 C CA . SER A 1 80 ? 11.727 -12.158 -17.690 1.00 92.38 80 SER A CA 1
ATOM 654 C C . SER A 1 80 ? 10.522 -12.548 -16.822 1.00 92.38 80 SER A C 1
ATOM 656 O O . SER A 1 80 ? 9.650 -11.730 -16.531 1.00 92.38 80 SER A O 1
ATOM 658 N N . HIS A 1 81 ? 10.520 -13.784 -16.320 1.00 89.75 81 HIS A N 1
ATOM 659 C CA . HIS A 1 81 ? 9.597 -14.217 -15.266 1.00 89.75 81 HIS A CA 1
ATOM 660 C C . HIS A 1 81 ? 9.746 -13.402 -13.965 1.00 89.75 81 HIS A C 1
ATOM 662 O O . HIS A 1 81 ? 8.780 -13.271 -13.220 1.00 89.75 81 HIS A O 1
ATOM 668 N N . ASP A 1 82 ? 10.920 -12.801 -13.744 1.00 91.62 82 ASP A N 1
ATOM 669 C CA . ASP A 1 82 ? 11.223 -11.936 -12.597 1.00 91.62 82 ASP A CA 1
ATOM 670 C C . ASP A 1 82 ? 10.793 -10.469 -12.799 1.00 91.62 82 ASP A C 1
ATOM 672 O O . ASP A 1 82 ? 10.999 -9.630 -11.919 1.00 91.62 82 ASP A O 1
ATOM 676 N N . ALA A 1 83 ? 10.225 -10.128 -13.960 1.00 94.88 83 ALA A N 1
ATOM 677 C CA . ALA A 1 83 ? 9.796 -8.767 -14.260 1.00 94.88 83 ALA A CA 1
ATOM 678 C C . ALA A 1 83 ? 8.564 -8.349 -13.427 1.00 94.88 83 ALA A C 1
ATOM 680 O O . ALA A 1 83 ? 7.708 -9.177 -13.097 1.00 94.88 83 ALA A O 1
ATOM 681 N N . PRO A 1 84 ? 8.405 -7.049 -13.118 1.00 96.00 84 PRO A N 1
ATOM 682 C CA . PRO A 1 84 ? 7.245 -6.528 -12.405 1.00 96.00 84 PRO A CA 1
ATOM 683 C C . PRO A 1 84 ? 6.023 -6.448 -13.328 1.00 96.00 84 PRO A C 1
ATOM 685 O O . PRO A 1 84 ? 5.610 -5.365 -13.734 1.00 96.00 84 PRO A O 1
ATOM 688 N N . TRP A 1 85 ? 5.398 -7.587 -13.630 1.00 95.62 85 TRP A N 1
ATOM 689 C CA . TRP A 1 85 ? 4.256 -7.677 -14.554 1.00 95.62 85 TRP A CA 1
ATOM 690 C C . TRP A 1 85 ? 3.025 -6.858 -14.138 1.00 95.62 85 TRP A C 1
ATOM 692 O O . TRP A 1 85 ? 2.229 -6.473 -14.986 1.00 95.62 85 TRP A O 1
ATOM 702 N N . SER A 1 86 ? 2.870 -6.542 -12.847 1.00 96.12 86 SER A N 1
ATOM 703 C CA . SER A 1 86 ? 1.827 -5.621 -12.372 1.00 96.12 86 SER A CA 1
ATOM 704 C C . SER A 1 86 ? 2.223 -4.139 -12.462 1.00 96.12 86 SER A C 1
ATOM 706 O O . SER A 1 86 ? 1.405 -3.270 -12.164 1.00 96.12 86 SER A O 1
ATOM 708 N N . GLY A 1 87 ? 3.476 -3.834 -12.811 1.00 96.69 87 GLY A N 1
ATOM 709 C CA . GLY A 1 87 ? 4.060 -2.490 -12.844 1.00 96.69 87 GLY A CA 1
ATOM 710 C C . GLY A 1 87 ? 4.507 -1.934 -11.489 1.00 96.69 87 GLY A C 1
ATOM 711 O O . GLY A 1 87 ? 4.800 -0.741 -11.390 1.00 96.69 87 GLY A O 1
ATOM 712 N N . TYR A 1 88 ? 4.553 -2.780 -10.453 1.00 96.88 88 TYR A N 1
ATOM 713 C CA . TYR A 1 88 ? 4.875 -2.396 -9.078 1.00 96.88 88 TYR A CA 1
ATOM 714 C C . TYR A 1 88 ? 5.757 -3.441 -8.393 1.00 96.88 88 TYR A C 1
ATOM 716 O O . TYR A 1 88 ? 5.548 -4.640 -8.561 1.00 96.88 88 TYR A O 1
ATOM 724 N N . LEU A 1 89 ? 6.678 -2.977 -7.552 1.00 95.81 89 LEU A N 1
ATOM 725 C CA . LEU A 1 89 ? 7.489 -3.789 -6.648 1.00 95.81 89 LEU A CA 1
ATOM 726 C C . LEU A 1 89 ? 7.322 -3.312 -5.199 1.00 95.81 89 LEU A C 1
ATOM 728 O O . LEU A 1 89 ? 6.925 -2.176 -4.926 1.00 95.81 89 LEU A O 1
ATOM 732 N N . VAL A 1 90 ? 7.639 -4.193 -4.251 1.00 93.44 90 VAL A N 1
ATOM 733 C CA . VAL A 1 90 ? 7.615 -3.873 -2.819 1.00 93.44 90 VAL A CA 1
ATOM 734 C C . VAL A 1 90 ? 8.927 -3.201 -2.422 1.00 93.44 90 VAL A C 1
ATOM 736 O O . VAL A 1 90 ? 10.003 -3.766 -2.601 1.00 93.44 90 VAL A O 1
ATOM 739 N N . ARG A 1 91 ? 8.829 -2.008 -1.832 1.00 91.38 91 ARG A N 1
ATOM 740 C CA . ARG A 1 91 ? 9.958 -1.248 -1.268 1.00 91.38 91 ARG A CA 1
ATOM 741 C C . ARG A 1 91 ? 10.041 -1.355 0.257 1.00 91.38 91 ARG A C 1
ATOM 743 O O . ARG A 1 91 ? 11.104 -1.182 0.851 1.00 91.38 91 ARG A O 1
ATOM 750 N N . LYS A 1 92 ? 8.921 -1.684 0.904 1.00 90.94 92 LYS A N 1
ATOM 751 C CA . LYS A 1 92 ? 8.842 -1.849 2.358 1.00 90.94 92 LYS A CA 1
ATOM 752 C C . LYS A 1 92 ? 9.758 -2.982 2.831 1.00 90.94 92 LYS A C 1
ATOM 754 O O . LYS A 1 92 ? 9.824 -4.032 2.199 1.00 90.94 92 LYS A O 1
ATOM 759 N N . ARG A 1 93 ? 10.418 -2.789 3.980 1.00 87.12 93 ARG A N 1
ATOM 760 C CA . ARG A 1 93 ? 11.378 -3.740 4.586 1.00 87.12 93 ARG A CA 1
ATOM 761 C C . ARG A 1 93 ? 12.624 -4.031 3.726 1.00 87.12 93 ARG A C 1
ATOM 763 O O . ARG A 1 93 ? 13.357 -4.973 4.027 1.00 87.12 93 ARG A O 1
ATOM 770 N N . VAL A 1 94 ? 12.892 -3.225 2.696 1.00 86.94 94 VAL A N 1
ATOM 771 C CA . VAL A 1 94 ? 14.158 -3.248 1.954 1.00 86.94 94 VAL A CA 1
ATOM 772 C C . VAL A 1 94 ? 15.089 -2.203 2.561 1.00 86.94 94 VAL A C 1
ATOM 774 O O . VAL A 1 94 ? 14.758 -1.019 2.585 1.00 86.94 94 VAL A O 1
ATOM 777 N N . ASP A 1 95 ? 16.237 -2.643 3.078 1.00 86.75 95 ASP A N 1
ATOM 778 C CA . ASP A 1 95 ? 17.280 -1.735 3.558 1.00 86.75 95 ASP A CA 1
ATOM 779 C C . ASP A 1 95 ? 17.832 -0.930 2.365 1.00 86.75 95 ASP A C 1
ATOM 781 O O . ASP A 1 95 ? 18.321 -1.538 1.409 1.00 86.75 95 ASP A O 1
ATOM 785 N N . PRO A 1 96 ? 17.772 0.415 2.386 1.00 85.31 96 PRO A N 1
ATOM 786 C CA . PRO A 1 96 ? 18.273 1.248 1.294 1.00 85.31 96 PRO A CA 1
ATOM 787 C C . PRO A 1 96 ? 19.766 1.075 0.988 1.00 85.31 96 PRO A C 1
ATOM 789 O O . PRO A 1 96 ? 20.195 1.365 -0.124 1.00 85.31 96 PRO A O 1
ATOM 792 N N . SER A 1 97 ? 20.557 0.619 1.961 1.00 81.06 97 SER A N 1
ATOM 793 C CA . SER A 1 97 ? 21.986 0.331 1.806 1.00 81.06 97 SER A CA 1
ATOM 794 C C . SER A 1 97 ? 22.271 -1.076 1.269 1.00 81.06 97 SER A C 1
ATOM 796 O O . SER A 1 97 ? 23.427 -1.408 1.014 1.00 81.06 97 SER A O 1
ATOM 798 N N . ALA A 1 98 ? 21.251 -1.926 1.106 1.00 81.69 98 ALA A N 1
ATOM 799 C CA . ALA A 1 98 ? 21.432 -3.259 0.548 1.00 81.69 98 ALA A CA 1
ATOM 800 C C . ALA A 1 98 ? 21.640 -3.181 -0.971 1.00 81.69 98 ALA A C 1
ATOM 802 O O . ALA A 1 98 ? 20.703 -2.901 -1.721 1.00 81.69 98 ALA A O 1
ATOM 803 N N . ASN A 1 99 ? 22.855 -3.489 -1.431 1.00 78.00 99 ASN A N 1
ATOM 804 C CA . ASN A 1 99 ? 23.170 -3.609 -2.851 1.00 78.00 99 ASN A CA 1
ATOM 805 C C . ASN A 1 99 ? 23.684 -5.021 -3.186 1.00 78.00 99 ASN A C 1
ATOM 807 O O . ASN A 1 99 ? 24.870 -5.300 -3.014 1.00 78.00 99 ASN A O 1
ATOM 811 N N . PRO A 1 100 ? 22.828 -5.923 -3.701 1.00 71.19 100 PRO A N 1
ATOM 812 C CA . PRO A 1 100 ? 23.235 -7.295 -4.001 1.00 71.19 100 PRO A CA 1
ATOM 813 C C . PRO A 1 100 ? 24.264 -7.395 -5.141 1.00 71.19 100 PRO A C 1
ATOM 815 O O . PRO A 1 100 ? 24.909 -8.429 -5.280 1.00 71.19 100 PRO A O 1
ATOM 818 N N . LYS A 1 101 ? 24.456 -6.338 -5.947 1.00 70.44 101 LYS A N 1
ATOM 819 C CA . LYS A 1 101 ? 25.449 -6.325 -7.037 1.00 70.44 101 LYS A CA 1
ATOM 820 C C . LYS A 1 101 ? 26.886 -6.173 -6.554 1.00 70.44 101 LYS A C 1
ATOM 822 O O . LYS A 1 101 ? 27.800 -6.515 -7.293 1.00 70.44 101 LYS A O 1
ATOM 827 N N . GLU A 1 102 ? 27.087 -5.662 -5.342 1.00 68.50 102 GLU A N 1
ATOM 828 C CA . GLU A 1 102 ? 28.426 -5.452 -4.778 1.00 68.50 102 GLU A CA 1
ATOM 829 C C . GLU A 1 102 ? 29.050 -6.751 -4.243 1.00 68.50 102 GLU A C 1
ATOM 831 O O . GLU A 1 102 ? 30.193 -6.738 -3.801 1.00 68.50 102 GLU A O 1
ATOM 836 N N . GLY A 1 103 ? 28.341 -7.886 -4.343 1.00 58.25 103 GLY A N 1
ATOM 837 C CA . GLY A 1 103 ? 28.930 -9.228 -4.273 1.00 58.25 103 GLY A CA 1
ATOM 838 C C . GLY A 1 103 ? 29.632 -9.586 -2.961 1.00 58.25 103 GLY A C 1
ATOM 839 O O . GLY A 1 103 ? 30.360 -10.571 -2.925 1.00 58.25 103 GLY A O 1
ATOM 840 N N . SER A 1 104 ? 29.436 -8.821 -1.885 1.00 59.16 104 SER A N 1
ATOM 841 C CA . SER A 1 104 ? 30.242 -8.949 -0.665 1.00 59.16 104 SER A CA 1
ATOM 842 C C . SER A 1 104 ? 29.926 -10.182 0.186 1.00 59.16 104 SER A C 1
ATOM 844 O O . SER A 1 104 ? 30.644 -10.450 1.141 1.00 59.16 104 SER A O 1
ATOM 846 N N . GLY A 1 105 ? 28.841 -10.914 -0.097 1.00 58.75 105 GLY A N 1
ATOM 847 C CA . GLY A 1 105 ? 28.337 -11.967 0.798 1.00 58.75 105 GLY A CA 1
ATOM 848 C C . GLY A 1 105 ? 27.722 -11.433 2.103 1.00 58.75 105 GLY A C 1
ATOM 849 O O . GLY A 1 105 ? 27.144 -12.211 2.860 1.00 58.75 105 GLY A O 1
ATOM 850 N N . ASP A 1 106 ? 27.768 -10.116 2.335 1.00 65.38 106 ASP A N 1
ATOM 851 C CA . ASP A 1 106 ? 27.138 -9.455 3.477 1.00 65.38 106 ASP A CA 1
ATOM 852 C C . ASP A 1 106 ? 25.667 -9.161 3.178 1.00 65.38 106 ASP A C 1
ATOM 854 O O . ASP A 1 106 ? 25.283 -8.101 2.669 1.00 65.38 106 ASP A O 1
ATOM 858 N N . TYR A 1 107 ? 24.805 -10.111 3.526 1.00 72.06 107 TYR A N 1
ATOM 859 C CA . TYR A 1 107 ? 23.366 -9.892 3.506 1.00 72.06 107 TYR A CA 1
ATOM 860 C C . TYR A 1 107 ? 22.961 -8.944 4.638 1.00 72.06 107 TYR A C 1
ATOM 862 O O . TYR A 1 107 ? 23.244 -9.180 5.812 1.00 72.06 107 TYR A O 1
ATOM 870 N N . LYS A 1 108 ? 22.244 -7.865 4.301 1.00 79.19 108 LYS A N 1
ATOM 871 C CA . LYS A 1 108 ? 21.629 -7.001 5.315 1.00 79.19 108 LYS A CA 1
ATOM 872 C C . LYS A 1 108 ? 20.508 -7.762 6.019 1.00 79.19 108 LYS A C 1
ATOM 874 O O . LYS A 1 108 ? 19.568 -8.234 5.373 1.00 79.19 108 LYS A O 1
ATOM 879 N N . ASN A 1 109 ? 20.592 -7.840 7.346 1.00 80.25 109 ASN A N 1
ATOM 880 C CA . ASN A 1 109 ? 19.540 -8.421 8.172 1.00 80.25 109 ASN A CA 1
ATOM 881 C C . ASN A 1 109 ? 18.223 -7.673 7.948 1.00 80.25 109 ASN A C 1
ATOM 883 O O . ASN A 1 109 ? 18.155 -6.451 8.073 1.00 80.25 109 ASN A O 1
ATOM 887 N N . ARG A 1 110 ? 17.158 -8.418 7.650 1.00 79.75 110 ARG A N 1
ATOM 888 C CA . ARG A 1 110 ? 15.805 -7.867 7.554 1.00 79.75 110 ARG A CA 1
ATOM 889 C C . ARG A 1 110 ? 15.069 -8.120 8.856 1.00 79.75 110 ARG A C 1
ATOM 891 O O . ARG A 1 110 ? 14.994 -9.253 9.322 1.00 79.75 110 ARG A O 1
ATOM 898 N N . HIS A 1 111 ? 14.496 -7.069 9.428 1.00 77.00 111 HIS A N 1
ATOM 899 C CA . HIS A 1 111 ? 13.722 -7.198 10.653 1.00 77.00 111 HIS A CA 1
ATOM 900 C C . HIS A 1 111 ? 12.418 -7.974 10.393 1.00 77.00 111 HIS A C 1
ATOM 902 O O . HIS A 1 111 ? 11.527 -7.511 9.674 1.00 77.00 111 HIS A O 1
ATOM 908 N N . GLY A 1 112 ? 12.309 -9.164 10.986 1.00 78.38 112 GLY A N 1
ATOM 909 C CA . GLY A 1 112 ? 11.124 -10.017 10.928 1.00 78.38 112 GLY A CA 1
ATOM 910 C C . GLY A 1 112 ? 10.134 -9.694 12.045 1.00 78.38 112 GLY A C 1
ATOM 911 O O . GLY A 1 112 ? 10.030 -10.449 13.004 1.00 78.38 112 GLY A O 1
ATOM 912 N N . ALA A 1 113 ? 9.400 -8.583 11.936 1.00 81.56 113 ALA A N 1
ATOM 913 C CA . ALA A 1 113 ? 8.335 -8.287 12.895 1.00 81.56 113 ALA A CA 1
ATOM 914 C C . ALA A 1 113 ? 7.148 -9.243 12.684 1.00 81.56 113 ALA A C 1
ATOM 916 O O . ALA A 1 113 ? 6.451 -9.148 11.666 1.00 81.56 113 ALA A O 1
ATOM 917 N N . LEU A 1 114 ? 6.932 -10.144 13.649 1.00 84.75 114 LEU A N 1
ATOM 918 C CA . LEU A 1 114 ? 5.736 -10.991 13.739 1.00 84.75 114 LEU A CA 1
ATOM 919 C C . LEU A 1 114 ? 4.530 -10.191 14.248 1.00 84.75 114 LEU A C 1
ATOM 921 O O . LEU A 1 114 ? 3.449 -10.280 13.679 1.00 84.75 114 LEU A O 1
ATOM 925 N N . CYS A 1 115 ? 4.749 -9.363 15.269 1.00 87.69 115 CYS A N 1
ATOM 926 C CA . CYS A 1 115 ? 3.799 -8.392 15.798 1.00 87.69 115 CYS A CA 1
ATOM 927 C C . CYS A 1 115 ? 4.544 -7.082 16.088 1.00 87.69 115 CYS A C 1
ATOM 929 O O . CYS A 1 115 ? 5.731 -7.093 16.423 1.00 87.69 115 CYS A O 1
ATOM 931 N N . ARG A 1 116 ? 3.859 -5.948 15.931 1.00 93.25 116 ARG A N 1
ATOM 932 C CA . ARG A 1 116 ? 4.372 -4.620 16.285 1.00 93.25 116 ARG A CA 1
ATOM 933 C C . ARG A 1 116 ? 3.241 -3.754 16.812 1.00 93.25 116 ARG A C 1
ATOM 935 O O . ARG A 1 116 ? 2.092 -3.947 16.438 1.00 93.25 116 ARG A O 1
ATOM 942 N N . LEU A 1 117 ? 3.584 -2.746 17.607 1.00 96.19 117 LEU A N 1
ATOM 943 C CA . LEU A 1 117 ? 2.628 -1.922 18.354 1.00 96.19 117 LEU A CA 1
ATOM 944 C C . LEU A 1 117 ? 1.478 -1.335 17.512 1.00 96.19 117 LEU A C 1
ATOM 946 O O . LEU A 1 117 ? 0.355 -1.245 17.991 1.00 96.19 117 LEU A O 1
ATOM 950 N N . ALA A 1 118 ? 1.728 -0.998 16.244 1.00 96.56 118 ALA A N 1
ATOM 951 C CA . ALA A 1 118 ? 0.674 -0.511 15.354 1.00 96.56 118 ALA A CA 1
ATOM 952 C C . ALA A 1 118 ? -0.447 -1.532 15.106 1.00 96.56 118 ALA A C 1
ATOM 954 O O . ALA A 1 118 ? -1.607 -1.152 14.989 1.00 96.56 118 ALA A O 1
ATOM 955 N N . GLU A 1 119 ? -0.106 -2.820 15.022 1.00 95.81 119 GLU A N 1
ATOM 956 C CA . GLU A 1 119 ? -1.092 -3.891 14.886 1.00 95.81 119 GLU A CA 1
ATOM 957 C C . GLU A 1 119 ? -1.953 -3.974 16.151 1.00 95.81 119 GLU A C 1
ATOM 959 O O . GLU A 1 119 ? -3.173 -4.015 16.031 1.00 95.81 119 GLU A O 1
ATOM 964 N N . ILE A 1 120 ? -1.347 -3.850 17.338 1.00 97.38 120 ILE A N 1
ATOM 965 C CA . ILE A 1 120 ? -2.062 -3.831 18.624 1.00 97.38 120 ILE A CA 1
ATOM 966 C C . ILE A 1 120 ? -3.040 -2.651 18.689 1.00 97.38 120 ILE A C 1
ATOM 968 O O . ILE A 1 120 ? -4.204 -2.842 19.035 1.00 97.38 120 ILE A O 1
ATOM 972 N N . TYR A 1 121 ? -2.607 -1.442 18.317 1.00 98.62 121 TYR A N 1
ATOM 973 C CA . TYR A 1 121 ? -3.477 -0.260 18.293 1.00 98.62 121 TYR A CA 1
ATOM 974 C C . TYR A 1 121 ? -4.670 -0.433 17.356 1.00 98.62 121 TYR A C 1
ATOM 976 O O . TYR A 1 121 ? -5.807 -0.161 17.739 1.00 98.62 121 TYR A O 1
ATOM 984 N N . LEU A 1 122 ? -4.432 -0.929 16.143 1.00 98.50 122 LEU A N 1
ATOM 985 C CA . LEU A 1 122 ? -5.500 -1.124 15.169 1.00 98.50 122 LEU A CA 1
ATOM 986 C C . LEU A 1 122 ? -6.419 -2.293 15.537 1.00 98.50 122 LEU A C 1
ATOM 988 O O . LEU A 1 122 ? -7.604 -2.243 15.228 1.00 98.50 122 LEU A O 1
ATOM 992 N N . SER A 1 123 ? -5.902 -3.337 16.186 1.00 97.94 123 SER A N 1
ATOM 993 C CA . SER A 1 123 ? -6.703 -4.465 16.674 1.00 97.94 123 SER A CA 1
ATOM 994 C C . SER A 1 123 ? -7.575 -4.051 17.860 1.00 97.94 123 SER A C 1
ATOM 996 O O . SER A 1 123 ? -8.740 -4.436 17.914 1.00 97.94 123 SER A O 1
ATOM 998 N N . TYR A 1 124 ? -7.063 -3.196 18.751 1.00 98.69 124 TYR A N 1
ATOM 999 C CA . TYR A 1 124 ? -7.859 -2.587 19.816 1.00 98.69 124 TYR A CA 1
ATOM 1000 C C . TYR A 1 124 ? -8.973 -1.695 19.255 1.00 98.69 124 TYR A C 1
ATOM 1002 O O . TYR A 1 124 ? -10.132 -1.857 19.628 1.00 98.69 124 TYR A O 1
ATOM 1010 N N . ALA A 1 125 ? -8.641 -0.790 18.327 1.00 98.75 125 ALA A N 1
ATOM 1011 C CA . ALA A 1 125 ? -9.622 0.093 17.698 1.00 98.75 125 ALA A CA 1
ATOM 1012 C C . ALA A 1 125 ? -10.724 -0.698 16.977 1.00 98.75 125 ALA A C 1
ATOM 1014 O O . ALA A 1 125 ? -11.902 -0.375 17.114 1.00 98.75 125 ALA A O 1
ATOM 1015 N N . GLU A 1 126 ? -10.352 -1.754 16.247 1.00 98.75 126 GLU A N 1
ATOM 1016 C CA . GLU A 1 126 ? -11.307 -2.643 15.586 1.00 98.75 126 GLU A CA 1
ATOM 1017 C C . GLU A 1 126 ? -12.214 -3.345 16.604 1.00 98.75 126 GLU A C 1
ATOM 1019 O O . GLU A 1 126 ? -13.433 -3.257 16.489 1.00 98.75 126 GLU A O 1
ATOM 1024 N N . ALA A 1 127 ? -11.644 -3.975 17.636 1.00 98.75 127 ALA A N 1
ATOM 1025 C CA . ALA A 1 127 ? -12.411 -4.681 18.660 1.00 98.75 127 ALA A CA 1
ATOM 1026 C C . ALA A 1 127 ? -13.380 -3.755 19.413 1.00 98.75 127 ALA A C 1
ATOM 1028 O O . ALA A 1 127 ? -14.538 -4.117 19.625 1.00 98.75 127 ALA A O 1
ATOM 1029 N N . LEU A 1 128 ? -12.932 -2.550 19.781 1.00 98.81 128 LEU A N 1
ATOM 1030 C CA . LEU A 1 128 ? -13.770 -1.561 20.455 1.00 98.81 128 LEU A CA 1
ATOM 1031 C C . LEU A 1 128 ? -14.899 -1.062 19.544 1.00 98.81 128 LEU A C 1
ATOM 1033 O O . LEU A 1 128 ? -16.023 -0.900 20.014 1.00 98.81 128 LEU A O 1
ATOM 1037 N N . ASN A 1 129 ? -14.636 -0.878 18.245 1.00 98.81 129 ASN A N 1
ATOM 1038 C CA . ASN A 1 129 ? -15.668 -0.510 17.278 1.00 98.81 129 ASN A CA 1
ATOM 1039 C C . ASN A 1 129 ? -16.725 -1.615 17.118 1.00 98.81 129 ASN A C 1
ATOM 1041 O O . ASN A 1 129 ? -17.915 -1.322 17.178 1.00 98.81 129 ASN A O 1
ATOM 1045 N N . GLU A 1 130 ? -16.315 -2.881 16.979 1.00 98.62 130 GLU A N 1
ATOM 1046 C CA . GLU A 1 130 ? -17.255 -4.011 16.893 1.00 98.62 130 GLU A CA 1
ATOM 1047 C C . GLU A 1 130 ? -18.093 -4.160 18.170 1.00 98.62 130 GLU A C 1
ATOM 1049 O O . GLU A 1 130 ? -19.313 -4.318 18.104 1.00 98.62 130 GLU A O 1
ATOM 1054 N N . TYR A 1 131 ? -17.463 -4.026 19.342 1.00 98.69 131 TYR A N 1
ATOM 1055 C CA . TYR A 1 131 ? -18.172 -3.993 20.621 1.00 98.69 131 TYR A CA 1
ATOM 1056 C C . TYR A 1 131 ? -19.192 -2.849 20.672 1.00 98.69 131 TYR A C 1
ATOM 1058 O O . TYR A 1 131 ? -20.328 -3.036 21.106 1.00 98.69 131 TYR A O 1
ATOM 1066 N N . SER A 1 132 ? -18.805 -1.662 20.208 1.00 98.44 132 SER A N 1
ATOM 1067 C CA . SER A 1 132 ? -19.679 -0.494 20.173 1.00 98.44 132 SER A CA 1
ATOM 1068 C C . SER A 1 132 ? -20.876 -0.640 19.249 1.00 98.44 132 SER A C 1
ATOM 1070 O O . SER A 1 132 ? -21.933 -0.102 19.577 1.00 98.44 132 SER A O 1
ATOM 1072 N N . ILE A 1 133 ? -20.729 -1.358 18.135 1.00 98.25 133 ILE A N 1
ATOM 1073 C CA . ILE A 1 133 ? -21.836 -1.686 17.231 1.00 98.25 133 ILE A CA 1
ATOM 1074 C C . ILE A 1 133 ? -22.831 -2.589 17.951 1.00 98.25 133 ILE A C 1
ATOM 1076 O O . ILE A 1 133 ? -24.010 -2.258 18.030 1.00 98.25 133 ILE A O 1
ATOM 1080 N N . GLU A 1 134 ? -22.342 -3.676 18.545 1.00 98.38 134 GLU A N 1
ATOM 1081 C CA . GLU A 1 134 ? -23.175 -4.653 19.252 1.00 98.38 134 GLU A CA 1
ATOM 1082 C C . GLU A 1 134 ? -23.895 -4.045 20.466 1.00 98.38 134 GLU A C 1
ATOM 1084 O O . GLU A 1 134 ? -25.022 -4.415 20.789 1.00 98.38 134 GLU A O 1
ATOM 1089 N N . LYS A 1 135 ? -23.249 -3.110 21.174 1.00 98.25 135 LYS A N 1
ATOM 1090 C CA . LYS A 1 135 ? -23.793 -2.504 22.401 1.00 98.25 135 LYS A CA 1
ATOM 1091 C C . LYS A 1 135 ? -24.469 -1.152 22.202 1.00 98.25 135 LYS A C 1
ATOM 1093 O O . LYS A 1 135 ? -25.002 -0.615 23.169 1.00 98.25 135 LYS A O 1
ATOM 1098 N N . GLY A 1 136 ? -24.434 -0.580 20.999 1.00 98.00 136 GLY A N 1
ATOM 1099 C CA . GLY A 1 136 ? -24.941 0.772 20.750 1.00 98.00 136 GLY A CA 1
ATOM 1100 C C . GLY A 1 136 ? -24.178 1.863 21.516 1.00 98.00 136 GLY A C 1
ATOM 1101 O O . GLY A 1 136 ? -24.749 2.892 21.862 1.00 98.00 136 GLY A O 1
ATOM 1102 N N . THR A 1 137 ? -22.891 1.650 21.812 1.00 98.25 137 THR A N 1
ATOM 1103 C CA . THR A 1 137 ? -22.054 2.554 22.631 1.00 98.25 137 THR A CA 1
ATOM 1104 C C . THR A 1 137 ? -21.040 3.352 21.811 1.00 98.25 137 THR A C 1
ATOM 1106 O O . THR A 1 137 ? -20.089 3.902 22.367 1.00 98.25 137 THR A O 1
ATOM 1109 N N . TYR A 1 138 ? -21.216 3.435 20.487 1.00 98.19 138 TYR A N 1
ATOM 1110 C CA . TYR A 1 138 ? -20.246 4.077 19.594 1.00 98.19 138 TYR A CA 1
ATOM 1111 C C . TYR A 1 138 ? -19.916 5.515 19.995 1.00 98.19 138 TYR A C 1
ATOM 1113 O O . TYR A 1 138 ? -18.746 5.825 20.179 1.00 98.19 138 TYR A O 1
ATOM 1121 N N . THR A 1 139 ? -20.916 6.365 20.247 1.00 97.31 139 THR A N 1
ATOM 1122 C CA . THR A 1 139 ? -20.695 7.765 20.653 1.00 97.31 139 THR A CA 1
ATOM 1123 C C . THR A 1 139 ? -19.834 7.891 21.915 1.00 97.31 139 THR A C 1
ATOM 1125 O O . THR A 1 139 ? -19.006 8.795 22.009 1.00 97.31 139 THR A O 1
ATOM 1128 N N . ALA A 1 140 ? -19.994 6.979 22.881 1.00 97.69 140 ALA A N 1
ATOM 1129 C CA . ALA A 1 140 ? -19.209 6.984 24.117 1.00 97.69 140 ALA A CA 1
ATOM 1130 C C . ALA A 1 140 ? -17.756 6.538 23.883 1.00 97.69 140 ALA A C 1
ATOM 1132 O O . ALA A 1 140 ? -16.833 7.101 24.471 1.00 97.69 140 ALA A O 1
ATOM 1133 N N . ASN A 1 141 ? -17.551 5.573 22.985 1.00 98.31 141 ASN A N 1
ATOM 1134 C CA . ASN A 1 141 ? -16.243 4.975 22.716 1.00 98.31 141 ASN A CA 1
ATOM 1135 C C . ASN A 1 141 ? -15.482 5.653 21.565 1.00 98.31 141 ASN A C 1
ATOM 1137 O O . ASN A 1 141 ? -14.289 5.408 21.393 1.00 98.31 141 ASN A O 1
ATOM 1141 N N . GLN A 1 142 ? -16.133 6.521 20.783 1.00 97.75 142 GLN A N 1
ATOM 1142 C CA . GLN A 1 142 ? -15.579 7.100 19.556 1.00 97.75 142 GLN A CA 1
ATOM 1143 C C . GLN A 1 142 ? -14.227 7.775 19.801 1.00 97.75 142 GLN A C 1
ATOM 1145 O O . GLN A 1 142 ? -13.270 7.509 19.080 1.00 97.75 142 GLN A O 1
ATOM 1150 N N . LYS A 1 143 ? -14.104 8.588 20.859 1.00 98.12 143 LYS A N 1
ATOM 1151 C CA . LYS A 1 143 ? -12.841 9.265 21.209 1.00 98.12 143 LYS A CA 1
ATOM 1152 C C . LYS A 1 143 ? -11.690 8.284 21.427 1.00 98.12 143 LYS A C 1
ATOM 1154 O O . LYS A 1 143 ? -10.559 8.565 21.041 1.00 98.12 143 LYS A O 1
ATOM 1159 N N . GLU A 1 144 ? -11.971 7.141 22.040 1.00 98.56 144 GLU A N 1
ATOM 1160 C CA . GLU A 1 144 ? -10.964 6.127 22.323 1.00 98.56 144 GLU A CA 1
ATOM 1161 C C . GLU A 1 144 ? -10.593 5.324 21.072 1.00 98.56 144 GLU A C 1
ATOM 1163 O O . GLU A 1 144 ? -9.410 5.105 20.820 1.00 98.56 144 GLU A O 1
ATOM 1168 N N . ILE A 1 145 ? -11.569 4.972 20.231 1.00 98.75 145 ILE A N 1
ATOM 1169 C CA . ILE A 1 145 ? -11.305 4.367 18.917 1.00 98.75 145 ILE A CA 1
ATOM 1170 C C . ILE A 1 145 ? -10.394 5.297 18.097 1.00 98.75 145 ILE A C 1
ATOM 1172 O O . ILE A 1 145 ? -9.357 4.863 17.588 1.00 98.75 145 ILE A O 1
ATOM 1176 N N . LEU A 1 146 ? -10.739 6.591 18.020 1.00 98.56 146 LEU A N 1
ATOM 1177 C CA . LEU A 1 146 ? -9.960 7.584 17.277 1.00 98.56 146 LEU A CA 1
ATOM 1178 C C . LEU A 1 146 ? -8.560 7.773 17.850 1.00 98.56 146 LEU A C 1
ATOM 1180 O O . LEU A 1 146 ? -7.625 7.894 17.069 1.00 98.56 146 LEU A O 1
ATOM 1184 N N . LYS A 1 147 ? -8.377 7.729 19.175 1.00 98.62 147 LYS A N 1
ATOM 1185 C CA . LYS A 1 147 ? -7.048 7.808 19.800 1.00 98.62 147 LYS A CA 1
ATOM 1186 C C . LYS A 1 147 ? -6.084 6.785 19.194 1.00 98.62 147 LYS A C 1
ATOM 1188 O O . LYS A 1 147 ? -4.987 7.148 18.781 1.00 98.62 147 LYS A O 1
ATOM 1193 N N . TYR A 1 148 ? -6.483 5.517 19.113 1.00 98.69 148 TYR A N 1
ATOM 1194 C CA . TYR A 1 148 ? -5.593 4.456 18.635 1.00 98.69 148 TYR A CA 1
ATOM 1195 C C . TYR A 1 148 ? -5.381 4.472 17.120 1.00 98.69 148 TYR A C 1
ATOM 1197 O O . TYR A 1 148 ? -4.284 4.159 16.660 1.00 98.69 148 TYR A O 1
ATOM 1205 N N . VAL A 1 149 ? -6.384 4.895 16.348 1.00 98.56 149 VAL A N 1
ATOM 1206 C CA . VAL A 1 149 ? -6.215 5.143 14.909 1.00 98.56 149 VAL A CA 1
ATOM 1207 C C . VAL A 1 149 ? -5.276 6.334 14.680 1.00 98.56 149 VAL A C 1
ATOM 1209 O O . VAL A 1 149 ? -4.360 6.250 13.864 1.00 98.56 149 VAL A O 1
ATOM 1212 N N . ASN A 1 150 ? -5.432 7.421 15.437 1.00 98.69 150 ASN A N 1
ATOM 1213 C CA . ASN A 1 150 ? -4.644 8.641 15.276 1.00 98.69 150 ASN A CA 1
ATOM 1214 C C . ASN A 1 150 ? -3.176 8.462 15.647 1.00 98.69 150 ASN A C 1
ATOM 1216 O O . ASN A 1 150 ? -2.338 9.019 14.953 1.00 98.69 150 ASN A O 1
ATOM 1220 N N . LEU A 1 151 ? -2.833 7.606 16.617 1.00 98.62 151 LEU A N 1
ATOM 1221 C CA . LEU A 1 151 ? -1.427 7.264 16.890 1.00 98.62 151 LEU A CA 1
ATOM 1222 C C . LEU A 1 151 ? -0.703 6.692 15.654 1.00 98.62 151 LEU A C 1
ATOM 1224 O O . LEU A 1 151 ? 0.510 6.847 15.507 1.00 98.62 151 LEU A O 1
ATOM 1228 N N . ILE A 1 152 ? -1.429 6.029 14.746 1.00 98.56 152 ILE A N 1
ATOM 1229 C CA . ILE A 1 152 ? -0.875 5.554 13.470 1.00 98.56 152 ILE A CA 1
ATOM 1230 C C . ILE A 1 152 ? -0.705 6.709 12.484 1.00 98.56 152 ILE A C 1
ATOM 1232 O O . ILE A 1 152 ? 0.335 6.810 11.826 1.00 98.56 152 ILE A O 1
ATOM 1236 N N . ARG A 1 153 ? -1.730 7.560 12.389 1.00 98.44 153 ARG A N 1
ATOM 1237 C CA . ARG A 1 153 ? -1.840 8.659 11.422 1.00 98.44 153 ARG A CA 1
ATOM 1238 C C . ARG A 1 153 ? -0.863 9.793 11.716 1.00 98.44 153 ARG A C 1
ATOM 1240 O O . ARG A 1 153 ? -0.151 10.212 10.808 1.00 98.44 153 ARG A O 1
ATOM 1247 N N . GLU A 1 154 ? -0.749 10.183 12.982 1.00 97.88 154 GLU A N 1
ATOM 1248 C CA . GLU A 1 154 ? 0.232 11.144 13.491 1.00 97.88 154 GLU A CA 1
ATOM 1249 C C . GLU A 1 154 ? 1.648 10.700 13.108 1.00 97.88 154 GLU A C 1
ATOM 1251 O O . GLU A 1 154 ? 2.378 11.422 12.431 1.00 97.88 154 GLU A O 1
ATOM 1256 N N . ARG A 1 155 ? 2.014 9.448 13.426 1.00 97.25 155 ARG A N 1
ATOM 1257 C CA . ARG A 1 155 ? 3.328 8.893 13.069 1.00 97.25 155 ARG A CA 1
ATOM 1258 C C . ARG A 1 155 ? 3.534 8.844 11.555 1.00 97.25 155 ARG A C 1
ATOM 1260 O O . ARG A 1 155 ? 4.647 9.046 11.079 1.00 97.25 155 ARG A O 1
ATOM 1267 N N . ALA A 1 156 ? 2.487 8.546 10.788 1.00 96.56 156 ALA A N 1
ATOM 1268 C CA . ALA A 1 156 ? 2.542 8.546 9.328 1.00 96.56 156 ALA A CA 1
ATOM 1269 C C . ALA A 1 156 ? 2.613 9.957 8.709 1.00 96.56 156 ALA A C 1
ATOM 1271 O O . ALA A 1 156 ? 2.830 10.052 7.501 1.00 96.56 156 ALA A O 1
ATOM 1272 N N . GLY A 1 157 ? 2.463 11.022 9.505 1.00 95.38 157 GLY A N 1
ATOM 1273 C CA . GLY A 1 157 ? 2.498 12.407 9.040 1.00 95.38 157 GLY A CA 1
ATOM 1274 C C . GLY A 1 157 ? 1.286 12.786 8.191 1.00 95.38 157 GLY A C 1
ATOM 1275 O O . GLY A 1 157 ? 1.430 13.542 7.234 1.00 95.38 157 GLY A O 1
ATOM 1276 N N . ILE A 1 158 ? 0.110 12.223 8.489 1.00 96.50 158 ILE A N 1
ATOM 1277 C CA . ILE A 1 158 ? -1.142 12.514 7.774 1.00 96.50 158 ILE A CA 1
ATOM 1278 C C . ILE A 1 158 ? -2.213 13.071 8.724 1.00 96.50 158 ILE A C 1
ATOM 1280 O O . ILE A 1 158 ? -2.141 12.805 9.924 1.00 96.50 158 ILE A O 1
ATOM 1284 N N . PRO A 1 159 ? -3.229 13.798 8.212 1.00 97.12 159 PRO A N 1
ATOM 1285 C CA . PRO A 1 159 ? -4.271 14.397 9.044 1.00 97.12 159 PRO A CA 1
ATOM 1286 C C . PRO A 1 159 ? -4.952 13.393 9.975 1.00 97.12 159 PRO A C 1
ATOM 1288 O O . PRO A 1 159 ? -5.391 12.329 9.535 1.00 97.12 159 PRO A O 1
ATOM 1291 N N . GLU A 1 160 ? -5.076 13.734 11.250 1.00 98.25 160 GLU A N 1
ATOM 1292 C CA . GLU A 1 160 ? -5.799 12.937 12.244 1.00 98.25 160 GLU A CA 1
ATOM 1293 C C . GLU A 1 160 ? -7.316 12.968 12.022 1.00 98.25 160 GLU A C 1
ATOM 1295 O O . GLU A 1 160 ? -7.846 13.853 11.349 1.00 98.25 160 GLU A O 1
ATOM 1300 N N . TYR A 1 161 ? -8.022 12.012 12.624 1.00 98.19 161 TYR A N 1
ATOM 1301 C CA . TYR A 1 161 ? -9.475 12.029 12.721 1.00 98.19 161 TYR A CA 1
ATOM 1302 C C . TYR A 1 161 ? -9.960 12.768 13.975 1.00 98.19 161 TYR A C 1
ATOM 1304 O O . TYR A 1 161 ? -9.367 12.647 15.047 1.00 98.19 161 TYR A O 1
ATOM 1312 N N . SER A 1 162 ? -11.084 13.470 13.876 1.00 97.88 162 SER A N 1
ATOM 1313 C CA . SER A 1 162 ? -11.737 14.159 14.996 1.00 97.88 162 SER A CA 1
ATOM 1314 C C . SER A 1 162 ? -13.219 13.790 15.093 1.00 97.88 162 SER A C 1
ATOM 1316 O O . SER A 1 162 ? -13.859 13.462 14.098 1.00 97.88 162 SER A O 1
ATOM 1318 N N . VAL A 1 163 ? -13.790 13.855 16.300 1.00 96.44 163 VAL A N 1
ATOM 1319 C CA . VAL A 1 163 ? -15.229 13.581 16.524 1.00 96.44 163 VAL A CA 1
ATOM 1320 C C . VAL A 1 163 ? -16.147 14.654 15.926 1.00 96.44 163 VAL A C 1
ATOM 1322 O O . VAL A 1 163 ? -17.328 14.416 15.702 1.00 96.44 163 VAL A O 1
ATOM 1325 N N . SER A 1 164 ? -15.612 15.847 15.683 1.00 95.69 164 SER A N 1
ATOM 1326 C CA . SER A 1 164 ? -16.312 17.005 15.130 1.00 95.69 164 SER A CA 1
ATOM 1327 C C . SER A 1 164 ? -15.389 17.762 14.182 1.00 95.69 164 SER A C 1
ATOM 1329 O O . SER A 1 164 ? -14.191 17.485 14.135 1.00 95.69 164 SER A O 1
ATOM 1331 N N . ALA A 1 165 ? -15.922 18.733 13.443 1.00 96.38 165 ALA A N 1
ATOM 1332 C CA . ALA A 1 165 ? -15.105 19.605 12.606 1.00 96.38 165 ALA A CA 1
ATOM 1333 C C . ALA A 1 165 ? -13.999 20.281 13.439 1.00 96.38 165 ALA A C 1
ATOM 1335 O O . ALA A 1 165 ? -14.278 20.908 14.461 1.00 96.38 165 ALA A O 1
ATOM 1336 N N . GLU A 1 166 ? -12.753 20.114 13.005 1.00 96.38 166 GLU A N 1
ATOM 1337 C CA . GLU A 1 166 ? -11.555 20.696 13.607 1.00 96.38 166 GLU A CA 1
ATOM 1338 C C . GLU A 1 166 ? -10.571 21.006 12.473 1.00 96.38 166 GLU A C 1
ATOM 1340 O O . GLU A 1 166 ? -10.411 20.209 11.545 1.00 96.38 166 GLU A O 1
ATOM 1345 N N . GLU A 1 167 ? -9.950 22.184 12.510 1.00 95.94 167 GLU A N 1
ATOM 1346 C CA . GLU A 1 167 ? -9.027 22.621 11.463 1.00 95.94 167 GLU A CA 1
ATOM 1347 C C . GLU A 1 167 ? -7.831 21.663 11.345 1.00 95.94 167 GLU A C 1
ATOM 1349 O O . GLU A 1 167 ? -7.252 21.235 12.342 1.00 95.94 167 GLU A O 1
ATOM 1354 N N . GLY A 1 168 ? -7.476 21.291 10.112 1.00 93.81 168 GLY A N 1
ATOM 1355 C CA . GLY A 1 168 ? -6.370 20.366 9.843 1.00 93.81 168 GLY A CA 1
ATOM 1356 C C . GLY A 1 168 ? -6.662 18.888 10.135 1.00 93.81 168 GLY A C 1
ATOM 1357 O O . GLY A 1 168 ? -5.785 18.053 9.909 1.00 93.81 168 GLY A O 1
ATOM 1358 N N . LYS A 1 169 ? -7.876 18.537 10.581 1.00 97.31 169 LYS A N 1
ATOM 1359 C CA . LYS A 1 169 ? -8.303 17.153 10.834 1.00 97.31 169 LYS A CA 1
ATOM 1360 C C . LYS A 1 169 ? -9.465 16.736 9.941 1.00 97.31 169 LYS A C 1
ATOM 1362 O O . LYS A 1 169 ? -10.170 17.554 9.356 1.00 97.31 169 LYS A O 1
ATOM 1367 N N . ILE A 1 170 ? -9.656 15.427 9.830 1.00 97.25 170 ILE A N 1
ATOM 1368 C CA . ILE A 1 170 ? -10.760 14.818 9.093 1.00 97.25 170 ILE A CA 1
ATOM 1369 C C . ILE A 1 170 ? -11.853 14.452 10.094 1.00 97.25 170 ILE A C 1
ATOM 1371 O O . ILE A 1 170 ? -11.612 13.695 11.031 1.00 97.25 170 ILE A O 1
ATOM 1375 N N . THR A 1 171 ? -13.073 14.943 9.899 1.00 97.88 171 THR A N 1
ATOM 1376 C CA . THR A 1 171 ? -14.197 14.520 10.743 1.00 97.88 171 THR A CA 1
ATOM 1377 C C . THR A 1 171 ? -14.474 13.033 10.529 1.00 97.88 171 THR A C 1
ATOM 1379 O O . THR A 1 171 ? -14.689 12.586 9.403 1.00 97.88 171 THR A O 1
ATOM 1382 N N . ALA A 1 172 ? -14.425 12.264 11.614 1.00 97.19 172 ALA A N 1
ATOM 1383 C CA . ALA A 1 172 ? -14.733 10.845 11.603 1.00 97.19 172 ALA A CA 1
ATOM 1384 C C . ALA A 1 172 ? -16.230 10.616 11.328 1.00 97.19 172 ALA A C 1
ATOM 1386 O O . ALA A 1 172 ? -17.056 11.441 11.731 1.00 97.19 172 ALA A O 1
ATOM 1387 N N . PRO A 1 173 ? -16.597 9.487 10.701 1.00 96.31 173 PRO A N 1
ATOM 1388 C CA . PRO A 1 173 ? -17.987 9.096 10.535 1.00 96.31 173 PRO A CA 1
ATOM 1389 C C . PRO A 1 173 ? -18.745 9.047 11.858 1.00 96.31 173 PRO A C 1
ATOM 1391 O O . PRO A 1 173 ? -18.201 8.653 12.892 1.00 96.31 173 PRO A O 1
ATOM 1394 N N . SER A 1 174 ? -20.024 9.404 11.813 1.00 95.44 174 SER A N 1
ATOM 1395 C CA . SER A 1 174 ? -20.953 9.171 12.921 1.00 95.44 174 SER A CA 1
ATOM 1396 C C . SER A 1 174 ? -21.496 7.738 12.933 1.00 95.44 174 SER A C 1
ATOM 1398 O O . SER A 1 174 ? -21.943 7.275 13.981 1.00 95.44 174 SER A O 1
ATOM 1400 N N . ASP A 1 175 ? -21.439 7.033 11.798 1.00 97.44 175 ASP A N 1
ATOM 1401 C CA . ASP A 1 175 ? -21.834 5.632 11.677 1.00 97.44 175 ASP A CA 1
ATOM 1402 C C . ASP A 1 175 ? -20.652 4.698 12.019 1.00 97.44 175 ASP A C 1
ATOM 1404 O O . ASP A 1 175 ? -19.613 4.730 11.344 1.00 97.44 175 ASP A O 1
ATOM 1408 N N . PRO A 1 176 ? -20.779 3.818 13.030 1.00 97.69 176 PRO A N 1
ATOM 1409 C CA . PRO A 1 176 ? -19.731 2.855 13.347 1.00 97.69 176 PRO A CA 1
ATOM 1410 C C . PRO A 1 176 ? -19.454 1.826 12.233 1.00 97.69 176 PRO A C 1
ATOM 1412 O O . PRO A 1 176 ? -18.371 1.230 12.212 1.00 97.69 176 PRO A O 1
ATOM 1415 N N . VAL A 1 177 ? -20.382 1.599 11.297 1.00 98.19 177 VAL A N 1
ATOM 1416 C CA . VAL A 1 177 ? -20.156 0.745 10.118 1.00 98.19 177 VAL A CA 1
ATOM 1417 C C . VAL A 1 177 ? -19.201 1.422 9.135 1.00 98.19 177 VAL A C 1
ATOM 1419 O O . VAL A 1 177 ? -18.296 0.769 8.617 1.00 98.19 177 VAL A O 1
ATOM 1422 N N . GLU A 1 178 ? -19.327 2.731 8.930 1.00 98.38 178 GLU A N 1
ATOM 1423 C CA . GLU A 1 178 ? -18.360 3.505 8.146 1.00 98.38 178 GLU A CA 1
ATOM 1424 C C . GLU A 1 178 ? -17.001 3.573 8.861 1.00 98.38 178 GLU A C 1
ATOM 1426 O O . GLU A 1 178 ? -15.952 3.401 8.232 1.00 98.38 178 GLU A O 1
ATOM 1431 N N . MET A 1 179 ? -17.003 3.719 10.192 1.00 98.38 179 MET A N 1
ATOM 1432 C CA . MET A 1 179 ? -15.774 3.683 10.991 1.00 98.38 179 MET A CA 1
ATOM 1433 C C . MET A 1 179 ? -15.049 2.335 10.893 1.00 98.38 179 MET A C 1
ATOM 1435 O O . MET A 1 179 ? -13.820 2.302 10.796 1.00 98.38 179 MET A O 1
ATOM 1439 N N . ARG A 1 180 ? -15.788 1.218 10.857 1.00 98.69 180 ARG A N 1
ATOM 1440 C CA . ARG A 1 180 ? -15.221 -0.117 10.610 1.00 98.69 180 ARG A CA 1
ATOM 1441 C C . ARG A 1 180 ? -14.426 -0.124 9.308 1.00 98.69 180 ARG A C 1
ATOM 1443 O O . ARG A 1 180 ? -13.286 -0.583 9.291 1.00 98.69 180 ARG A O 1
ATOM 1450 N N . GLU A 1 181 ? -14.994 0.398 8.225 1.00 98.31 181 GLU A N 1
ATOM 1451 C CA . GLU A 1 181 ? -14.314 0.426 6.929 1.00 98.31 181 GLU A CA 1
ATOM 1452 C C . GLU A 1 181 ? -13.076 1.334 6.939 1.00 98.31 181 GLU A C 1
ATOM 1454 O O . GLU A 1 181 ? -12.048 0.951 6.377 1.00 98.31 181 GLU A O 1
ATOM 1459 N N . LEU A 1 182 ? -13.102 2.467 7.649 1.00 98.19 182 LEU A N 1
ATOM 1460 C CA . LEU A 1 182 ? -11.906 3.296 7.847 1.00 98.19 182 LEU A CA 1
ATOM 1461 C C . LEU A 1 182 ? -10.801 2.557 8.610 1.00 98.19 182 LEU A C 1
ATOM 1463 O O . LEU A 1 182 ? -9.649 2.570 8.176 1.00 98.19 182 LEU A O 1
ATOM 1467 N N . ILE A 1 183 ? -11.133 1.848 9.694 1.00 98.69 183 ILE A N 1
ATOM 1468 C CA . ILE A 1 183 ? -10.161 1.031 10.441 1.00 98.69 183 ILE A CA 1
ATOM 1469 C C . ILE A 1 183 ? -9.569 -0.049 9.528 1.00 98.69 183 ILE A C 1
ATOM 1471 O O . ILE A 1 183 ? -8.354 -0.250 9.503 1.00 98.69 183 ILE A O 1
ATOM 1475 N N . ARG A 1 184 ? -10.402 -0.718 8.720 1.00 98.44 184 ARG A N 1
ATOM 1476 C CA . ARG A 1 184 ? -9.955 -1.726 7.742 1.00 98.44 184 ARG A CA 1
ATOM 1477 C C . ARG A 1 184 ? -9.025 -1.137 6.679 1.00 98.44 184 ARG A C 1
ATOM 1479 O O . ARG A 1 184 ? -8.065 -1.801 6.274 1.00 98.44 184 ARG A O 1
ATOM 1486 N N . GLN A 1 185 ? -9.288 0.085 6.217 1.00 97.88 185 GLN A N 1
ATOM 1487 C CA . GLN A 1 185 ? -8.426 0.802 5.275 1.00 97.88 185 GLN A CA 1
ATOM 1488 C C . GLN A 1 185 ? -7.088 1.184 5.916 1.00 97.88 185 GLN A C 1
ATOM 1490 O O . GLN A 1 185 ? -6.041 0.894 5.336 1.00 97.88 185 GLN A O 1
ATOM 1495 N N . GLU A 1 186 ? -7.109 1.735 7.131 1.00 98.44 186 GLU A N 1
ATOM 1496 C CA . GLU A 1 186 ? -5.901 2.090 7.881 1.00 98.44 186 GLU A CA 1
ATOM 1497 C C . GLU A 1 186 ? -5.034 0.846 8.136 1.00 98.44 186 GLU A C 1
ATOM 1499 O O . GLU A 1 186 ? -3.837 0.861 7.851 1.00 98.44 186 GLU A O 1
ATOM 1504 N N . ARG A 1 187 ? -5.643 -0.285 8.537 1.00 98.00 187 ARG A N 1
ATOM 1505 C CA . ARG A 1 187 ? -4.967 -1.595 8.640 1.00 98.00 187 ARG A CA 1
ATOM 1506 C C . ARG A 1 187 ? -4.324 -2.025 7.332 1.00 98.00 187 ARG A C 1
ATOM 1508 O O . ARG A 1 187 ? -3.171 -2.453 7.330 1.00 98.00 187 ARG A O 1
ATOM 1515 N N . ARG A 1 188 ? -5.044 -1.912 6.212 1.00 97.25 188 ARG A N 1
ATOM 1516 C CA . ARG A 1 188 ? -4.533 -2.309 4.892 1.00 97.25 188 ARG A CA 1
ATOM 1517 C C . ARG A 1 188 ? -3.292 -1.509 4.499 1.00 97.25 188 ARG A C 1
ATOM 1519 O O . ARG A 1 188 ? -2.373 -2.098 3.935 1.00 97.25 188 ARG A O 1
ATOM 1526 N N . VAL A 1 189 ? -3.291 -0.201 4.744 1.00 97.50 189 VAL A N 1
ATOM 1527 C CA . VAL A 1 189 ? -2.171 0.686 4.403 1.00 97.50 189 VAL A CA 1
ATOM 1528 C C . VAL A 1 189 ? -1.006 0.466 5.361 1.00 97.50 189 VAL A C 1
ATOM 1530 O O . VAL A 1 189 ? 0.108 0.197 4.922 1.00 97.50 189 VAL A O 1
ATOM 1533 N N . GLU A 1 190 ? -1.262 0.529 6.665 1.00 97.19 190 GLU A N 1
ATOM 1534 C CA . GLU A 1 190 ? -0.232 0.466 7.696 1.00 97.19 190 GLU A CA 1
ATOM 1535 C C . GLU A 1 190 ? 0.508 -0.877 7.690 1.00 97.19 190 GLU A C 1
ATOM 1537 O O . GLU A 1 190 ? 1.738 -0.916 7.776 1.00 97.19 190 GLU A O 1
ATOM 1542 N N . LEU A 1 191 ? -0.228 -1.981 7.550 1.00 95.12 191 LEU A N 1
ATOM 1543 C CA . LEU A 1 191 ? 0.279 -3.351 7.677 1.00 95.12 191 LEU A CA 1
ATOM 1544 C C . LEU A 1 191 ? 0.523 -4.021 6.311 1.00 95.12 191 LEU A C 1
ATOM 1546 O O . LEU A 1 191 ? 0.643 -5.245 6.216 1.00 95.12 191 LEU A O 1
ATOM 1550 N N . ASN A 1 192 ? 0.608 -3.242 5.226 1.00 93.69 192 ASN A N 1
ATOM 1551 C CA . ASN A 1 192 ? 0.852 -3.779 3.888 1.00 93.69 192 ASN A CA 1
ATOM 1552 C C . ASN A 1 192 ? 2.171 -4.573 3.822 1.00 93.69 192 ASN A C 1
ATOM 1554 O O . ASN A 1 192 ? 3.190 -4.153 4.369 1.00 93.69 192 ASN A O 1
ATOM 1558 N N . CYS A 1 193 ? 2.161 -5.702 3.107 1.00 90.31 193 CYS A N 1
ATOM 1559 C CA . CYS A 1 193 ? 3.317 -6.598 2.948 1.00 90.31 193 CYS A CA 1
ATOM 1560 C C . CYS A 1 193 ? 3.909 -7.124 4.274 1.00 90.31 193 CYS A C 1
ATOM 1562 O O . CYS A 1 193 ? 5.102 -7.412 4.350 1.00 90.31 193 CYS A O 1
ATOM 1564 N N . GLU A 1 194 ? 3.092 -7.261 5.323 1.00 91.06 194 GLU A N 1
ATOM 1565 C CA . GLU A 1 194 ? 3.520 -7.798 6.617 1.00 91.06 194 GLU A CA 1
ATOM 1566 C C . GLU A 1 194 ? 2.798 -9.113 6.931 1.00 91.06 194 GLU A C 1
ATOM 1568 O O . GLU A 1 194 ? 1.574 -9.148 7.024 1.00 91.06 194 GLU A O 1
ATOM 1573 N N . SER A 1 195 ? 3.569 -10.198 7.075 1.00 85.06 195 SER A N 1
ATOM 157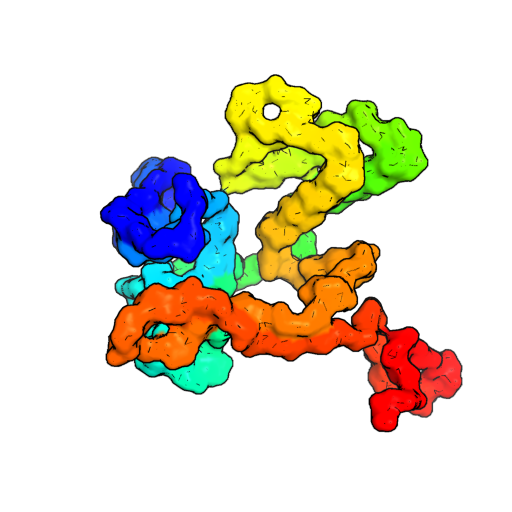4 C CA . SER A 1 195 ? 3.161 -11.477 7.688 1.00 85.06 195 SER A CA 1
ATOM 1575 C C . SER A 1 195 ? 1.828 -12.072 7.194 1.00 85.06 195 SER A C 1
ATOM 1577 O O . SER A 1 195 ? 1.103 -12.703 7.955 1.00 85.06 195 SER A O 1
ATOM 1579 N N . GLY A 1 196 ? 1.470 -11.849 5.923 1.00 87.00 196 GLY A N 1
ATOM 1580 C CA . GLY A 1 196 ? 0.215 -12.347 5.343 1.00 87.00 196 GLY A CA 1
ATOM 1581 C C . GLY A 1 196 ? -1.058 -11.713 5.923 1.00 87.00 196 GLY A C 1
ATOM 1582 O O . GLY A 1 196 ? -2.154 -12.208 5.658 1.00 87.00 196 GLY A O 1
ATOM 1583 N N . LEU A 1 197 ? -0.945 -10.609 6.675 1.00 93.94 197 LEU A N 1
ATOM 1584 C CA . LEU A 1 197 ? -2.058 -10.006 7.416 1.00 93.94 197 LEU A CA 1
ATOM 1585 C C . LEU A 1 197 ? -3.254 -9.689 6.522 1.00 93.94 197 LEU A C 1
ATOM 1587 O O . LEU A 1 197 ? -4.375 -10.026 6.879 1.00 93.94 197 LEU A O 1
ATOM 1591 N N . ARG A 1 198 ? -3.036 -9.154 5.313 1.00 95.00 198 ARG A N 1
ATOM 1592 C CA . ARG A 1 198 ? -4.139 -8.846 4.389 1.00 95.00 198 ARG A CA 1
ATOM 1593 C C . ARG A 1 198 ? -4.963 -10.079 4.007 1.00 95.00 198 ARG A C 1
ATOM 1595 O O . ARG A 1 198 ? -6.178 -9.968 3.878 1.00 95.00 198 ARG A O 1
ATOM 1602 N N . PHE A 1 199 ? -4.324 -11.229 3.809 1.00 94.12 199 PHE A N 1
ATOM 1603 C CA . PHE A 1 199 ? -5.028 -12.469 3.480 1.00 94.12 199 PHE A CA 1
ATOM 1604 C C . PHE A 1 199 ? -5.871 -12.947 4.668 1.00 94.12 199 PHE A C 1
ATOM 1606 O O . PHE A 1 199 ? -7.047 -13.269 4.506 1.00 94.12 199 PHE A O 1
ATOM 1613 N N . ASN A 1 200 ? -5.297 -12.910 5.872 1.00 94.69 200 ASN A N 1
ATOM 1614 C CA . ASN A 1 200 ? -5.988 -13.301 7.101 1.00 94.69 200 ASN A CA 1
ATOM 1615 C C . ASN A 1 200 ? -7.138 -12.344 7.451 1.00 94.69 200 ASN A C 1
ATOM 1617 O O . ASN A 1 200 ? -8.230 -12.800 7.783 1.00 94.69 200 ASN A O 1
ATOM 1621 N N . ASP A 1 201 ? -6.925 -11.035 7.299 1.00 97.44 201 ASP A N 1
ATOM 1622 C CA . ASP A 1 201 ? -7.935 -9.990 7.477 1.00 97.44 201 ASP A CA 1
ATOM 1623 C C . ASP A 1 201 ? -9.131 -10.206 6.539 1.00 97.44 201 ASP A C 1
ATOM 1625 O O . ASP A 1 201 ? -10.278 -10.239 6.979 1.00 97.44 201 ASP A O 1
ATOM 1629 N N . LEU A 1 202 ? -8.886 -10.452 5.248 1.00 97.62 202 LEU A N 1
ATOM 1630 C CA . LEU A 1 202 ? -9.963 -10.726 4.293 1.00 97.62 202 LEU A CA 1
ATOM 1631 C C . LEU A 1 202 ? -10.736 -12.011 4.620 1.00 97.62 202 LEU A C 1
ATOM 1633 O O . LEU A 1 202 ? -11.954 -12.046 4.443 1.00 97.62 202 LEU A O 1
ATOM 1637 N N . ARG A 1 203 ? -10.064 -13.058 5.112 1.00 95.88 203 ARG A N 1
ATOM 1638 C CA . ARG A 1 203 ? -10.725 -14.312 5.505 1.00 95.88 203 ARG A CA 1
ATOM 1639 C C . ARG A 1 203 ? -11.611 -14.133 6.733 1.00 95.88 203 ARG A C 1
ATOM 1641 O O . ARG A 1 203 ? -12.772 -14.535 6.692 1.00 95.88 203 ARG A O 1
ATOM 1648 N N . ARG A 1 204 ? -11.099 -13.507 7.800 1.00 96.81 204 ARG A N 1
ATOM 1649 C CA . ARG A 1 204 ? -11.861 -13.300 9.047 1.00 96.81 204 ARG A CA 1
ATOM 1650 C C . ARG A 1 204 ? -13.011 -12.308 8.876 1.00 96.81 204 ARG A C 1
ATOM 1652 O O . ARG A 1 204 ? -14.033 -12.456 9.530 1.00 96.81 204 ARG A O 1
ATOM 1659 N N . TRP A 1 205 ? -12.879 -11.349 7.960 1.00 97.69 205 TRP A N 1
ATOM 1660 C CA . TRP A 1 205 ? -13.962 -10.431 7.595 1.00 97.69 205 TRP A CA 1
ATOM 1661 C C . TRP A 1 205 ? -14.961 -11.005 6.590 1.00 97.69 205 TRP A C 1
ATOM 1663 O O . TRP A 1 205 ? -15.915 -10.308 6.260 1.00 97.69 205 TRP A O 1
ATOM 1673 N N . LYS A 1 206 ? -14.749 -12.231 6.084 1.00 96.75 206 LYS A N 1
ATOM 1674 C CA . LYS A 1 206 ? -15.568 -12.828 5.013 1.00 96.75 206 LYS A CA 1
ATOM 1675 C C . LYS A 1 206 ? -15.657 -11.935 3.766 1.00 96.75 206 LYS A C 1
ATOM 1677 O O . LYS A 1 206 ? -16.707 -11.748 3.169 1.00 96.75 206 LYS A O 1
ATOM 1682 N N . LEU A 1 207 ? -14.515 -11.359 3.387 1.00 97.69 207 LEU A N 1
ATOM 1683 C CA . LEU A 1 207 ? -14.360 -10.514 2.199 1.00 97.69 207 LEU A CA 1
ATOM 1684 C C . LEU A 1 207 ? -13.448 -11.144 1.142 1.00 97.69 207 LEU A C 1
ATOM 1686 O O . LEU A 1 207 ? -13.250 -10.562 0.078 1.00 97.69 207 LEU A O 1
ATOM 1690 N N . ALA A 1 208 ? -12.856 -12.304 1.429 1.00 96.62 208 ALA A N 1
ATOM 1691 C CA . ALA A 1 208 ? -11.896 -12.940 0.538 1.00 96.62 208 ALA A CA 1
ATOM 1692 C C . ALA A 1 208 ? -12.533 -13.341 -0.800 1.00 96.62 208 ALA A C 1
ATOM 1694 O O . ALA A 1 208 ? -11.952 -13.041 -1.833 1.00 96.62 208 ALA A O 1
ATOM 1695 N N . GLU A 1 209 ? -13.747 -13.893 -0.803 1.00 95.00 209 GLU A N 1
ATOM 1696 C CA . GLU A 1 209 ? -14.456 -14.243 -2.046 1.00 95.00 209 GLU A CA 1
ATOM 1697 C C . GLU A 1 209 ? -14.766 -13.027 -2.927 1.00 95.00 209 GLU A C 1
ATOM 1699 O O . GLU A 1 209 ? -14.746 -13.116 -4.146 1.00 95.00 209 GLU A O 1
ATOM 1704 N N . LYS A 1 210 ? -14.988 -11.862 -2.309 1.00 96.19 210 LYS A N 1
ATOM 1705 C CA . LYS A 1 210 ? -15.268 -10.611 -3.018 1.00 96.19 210 LYS A CA 1
ATOM 1706 C C . LYS A 1 210 ? -14.000 -9.947 -3.553 1.00 96.19 210 LYS A C 1
ATOM 1708 O O . LYS A 1 210 ? -14.045 -9.263 -4.567 1.00 96.19 210 LYS A O 1
ATOM 1713 N N . VAL A 1 211 ? -12.893 -10.054 -2.819 1.00 96.38 211 VAL A N 1
ATOM 1714 C CA . VAL A 1 211 ? -11.672 -9.267 -3.070 1.00 96.38 211 VAL A CA 1
ATOM 1715 C C . VAL A 1 211 ? -10.571 -10.086 -3.743 1.00 96.38 211 VAL A C 1
ATOM 1717 O O . VAL A 1 211 ? -9.673 -9.494 -4.333 1.00 96.38 211 VAL A O 1
ATOM 1720 N N . LEU A 1 212 ? -10.590 -11.417 -3.627 1.00 96.06 212 LEU A N 1
ATOM 1721 C CA . LEU A 1 212 ? -9.553 -12.332 -4.126 1.00 96.06 212 LEU A CA 1
ATOM 1722 C C . LEU A 1 212 ? -10.020 -13.227 -5.288 1.00 96.06 212 LEU A C 1
ATOM 1724 O O . LEU A 1 212 ? -9.275 -14.127 -5.675 1.00 96.06 212 LEU A O 1
ATOM 1728 N N . ASP A 1 213 ? -11.199 -12.965 -5.853 1.00 96.31 213 ASP A N 1
ATOM 1729 C CA . ASP A 1 213 ? -11.749 -13.640 -7.036 1.00 96.31 213 ASP A CA 1
ATOM 1730 C C . ASP A 1 213 ? -11.901 -12.637 -8.193 1.00 96.31 213 ASP A C 1
ATOM 1732 O O . ASP A 1 213 ? -12.292 -11.489 -7.975 1.00 96.31 213 ASP A O 1
ATOM 1736 N N . GLY A 1 214 ? -11.573 -13.060 -9.413 1.00 96.88 214 GLY A N 1
ATOM 1737 C CA . GLY A 1 214 ? -11.685 -12.257 -10.629 1.00 96.88 214 GLY A CA 1
ATOM 1738 C C . GLY A 1 214 ? -10.390 -11.564 -11.059 1.00 96.88 214 GLY A C 1
ATOM 1739 O O . GLY A 1 214 ? -9.280 -11.993 -10.731 1.00 96.88 214 GLY A O 1
ATOM 1740 N N . ASP A 1 215 ? -10.543 -10.507 -11.853 1.00 97.88 215 ASP A N 1
ATOM 1741 C CA . ASP A 1 215 ? -9.435 -9.825 -12.520 1.00 97.88 215 ASP A CA 1
ATOM 1742 C C . ASP A 1 215 ? -8.683 -8.867 -11.594 1.00 97.88 215 ASP A C 1
ATOM 1744 O O . ASP A 1 215 ? -9.259 -8.016 -10.912 1.00 97.88 215 ASP A O 1
ATOM 1748 N N . PHE A 1 216 ? -7.358 -8.977 -11.618 1.00 97.50 216 PHE A N 1
ATOM 1749 C CA . PHE A 1 216 ? -6.429 -8.099 -10.927 1.00 97.50 216 PHE A CA 1
ATOM 1750 C C . PHE A 1 216 ? -5.696 -7.219 -11.933 1.00 97.50 216 PHE A C 1
ATOM 1752 O O . PHE A 1 216 ? -5.183 -7.682 -12.954 1.00 97.50 216 PHE A O 1
ATOM 1759 N N . TYR A 1 217 ? -5.618 -5.932 -11.601 1.00 97.44 217 TYR A N 1
ATOM 1760 C CA . TYR A 1 217 ? -5.154 -4.890 -12.508 1.00 97.44 217 TYR A CA 1
ATOM 1761 C C . TYR A 1 217 ? -3.784 -4.346 -12.103 1.00 97.44 217 TYR A C 1
ATOM 1763 O O . TYR A 1 217 ? -3.507 -4.131 -10.922 1.00 97.44 217 TYR A O 1
ATOM 1771 N N . GLY A 1 218 ? -2.949 -4.104 -13.107 1.00 97.00 218 GLY A N 1
ATOM 1772 C CA . GLY A 1 218 ? -1.631 -3.484 -13.016 1.00 97.00 218 GLY A CA 1
ATOM 1773 C C . GLY A 1 218 ? -1.444 -2.452 -14.126 1.00 97.00 218 GLY A C 1
ATOM 1774 O O . GLY A 1 218 ? -2.407 -2.078 -14.794 1.00 97.00 218 GLY A O 1
ATOM 1775 N N . MET A 1 219 ? -0.217 -1.974 -14.311 1.00 97.38 219 MET A N 1
ATOM 1776 C CA . MET A 1 219 ? 0.159 -1.168 -15.481 1.00 97.38 219 MET A CA 1
ATOM 1777 C C . MET A 1 219 ? 0.412 -2.068 -16.696 1.00 97.38 219 MET A C 1
ATOM 1779 O O . MET A 1 219 ? 0.646 -3.266 -16.543 1.00 97.38 219 MET A O 1
ATOM 1783 N N . ASN A 1 220 ? 0.373 -1.508 -17.903 1.00 97.12 220 ASN A N 1
ATOM 1784 C CA . ASN A 1 220 ? 0.613 -2.266 -19.127 1.00 97.12 220 ASN A CA 1
ATOM 1785 C C . ASN A 1 220 ? 2.113 -2.559 -19.322 1.00 97.12 220 ASN A C 1
ATOM 1787 O O . ASN A 1 220 ? 2.824 -1.834 -20.020 1.00 97.12 220 ASN A O 1
ATOM 1791 N N . ALA A 1 221 ? 2.587 -3.643 -18.705 1.00 95.69 221 ALA A N 1
ATOM 1792 C CA . ALA A 1 221 ? 3.989 -4.070 -18.729 1.00 95.69 221 ALA A CA 1
ATOM 1793 C C . ALA A 1 221 ? 4.487 -4.549 -20.110 1.00 95.69 221 ALA A C 1
ATOM 1795 O O . ALA A 1 221 ? 5.681 -4.781 -20.282 1.00 95.69 221 ALA A O 1
ATOM 1796 N N . TYR A 1 222 ? 3.600 -4.690 -21.103 1.00 95.75 222 TYR A N 1
ATOM 1797 C CA . TYR A 1 222 ? 3.953 -5.123 -22.462 1.00 95.75 222 TYR A CA 1
ATOM 1798 C C . TYR A 1 222 ? 4.413 -3.983 -23.378 1.00 95.75 222 TYR A C 1
ATOM 1800 O O . TYR A 1 222 ? 4.824 -4.236 -24.509 1.00 95.75 222 TYR A O 1
ATOM 1808 N N . ILE A 1 223 ? 4.349 -2.739 -22.904 1.00 97.75 223 ILE A N 1
ATOM 1809 C CA . ILE A 1 223 ? 4.699 -1.560 -23.695 1.00 97.75 223 ILE A CA 1
ATOM 1810 C C . ILE A 1 223 ? 6.211 -1.395 -23.799 1.00 97.75 223 ILE A C 1
ATOM 1812 O O . ILE A 1 223 ? 6.901 -1.359 -22.779 1.00 97.75 223 ILE A O 1
ATOM 1816 N N . LYS A 1 224 ? 6.710 -1.232 -25.027 1.00 97.56 224 LYS A N 1
ATOM 1817 C CA . LYS A 1 224 ? 8.121 -0.964 -25.329 1.00 97.56 224 LYS A CA 1
ATOM 1818 C C . LYS A 1 224 ? 8.357 0.532 -25.490 1.00 97.56 224 LYS A C 1
ATOM 1820 O O . LYS A 1 224 ? 7.491 1.252 -25.977 1.00 97.56 224 LYS A O 1
ATOM 1825 N N . VAL A 1 225 ? 9.570 0.999 -25.194 1.00 96.62 225 VAL A N 1
ATOM 1826 C CA . VAL A 1 225 ? 9.964 2.405 -25.431 1.00 96.62 225 VAL A CA 1
ATOM 1827 C C . VAL A 1 225 ? 9.883 2.790 -26.919 1.00 96.62 225 VAL A C 1
ATOM 1829 O O . VAL A 1 225 ? 9.665 3.952 -27.247 1.00 96.62 225 VAL A O 1
ATOM 1832 N N . SER A 1 226 ? 10.011 1.818 -27.831 1.00 96.75 226 SER A N 1
ATOM 1833 C CA . SER A 1 226 ? 9.837 2.020 -29.276 1.00 96.75 226 SER A CA 1
ATOM 1834 C C . SER A 1 226 ? 8.390 2.284 -29.703 1.00 96.75 226 SER A C 1
ATOM 1836 O O . SER A 1 226 ? 8.162 2.692 -30.842 1.00 96.75 226 SER A O 1
ATOM 1838 N N . ASP A 1 227 ? 7.408 2.025 -28.837 1.00 97.38 227 ASP A N 1
ATOM 1839 C CA . ASP A 1 227 ? 6.003 2.212 -29.173 1.00 97.38 227 ASP A CA 1
ATOM 1840 C C . ASP A 1 227 ? 5.647 3.703 -29.202 1.00 97.38 227 ASP A C 1
ATOM 1842 O O . ASP A 1 227 ? 6.052 4.498 -28.351 1.00 97.38 227 ASP A O 1
ATOM 1846 N N . ALA A 1 228 ? 4.809 4.099 -30.161 1.00 97.06 228 ALA A N 1
ATOM 1847 C CA . ALA A 1 228 ? 4.259 5.450 -30.168 1.00 97.06 228 ALA A CA 1
ATOM 1848 C C . ALA A 1 228 ? 3.471 5.702 -28.871 1.00 97.06 228 ALA A C 1
ATOM 1850 O O . ALA A 1 228 ? 2.614 4.890 -28.510 1.00 97.06 228 ALA A O 1
ATOM 1851 N N . ASP A 1 229 ? 3.742 6.828 -28.208 1.00 96.12 229 ASP A N 1
ATOM 1852 C CA . ASP A 1 229 ? 3.108 7.223 -26.942 1.00 96.12 229 ASP A CA 1
ATOM 1853 C C . ASP A 1 229 ? 3.273 6.190 -25.802 1.00 96.12 229 ASP A C 1
ATOM 1855 O O . ASP A 1 229 ? 2.387 5.985 -24.967 1.00 96.12 229 ASP A O 1
ATOM 1859 N N . TYR A 1 230 ? 4.424 5.507 -25.776 1.00 96.81 230 TYR A N 1
ATOM 1860 C CA . TYR A 1 230 ? 4.706 4.414 -24.842 1.00 96.81 230 TYR A CA 1
ATOM 1861 C C . TYR A 1 230 ? 4.438 4.777 -23.373 1.00 96.81 230 TYR A C 1
ATOM 1863 O O . TYR A 1 230 ? 3.894 3.969 -22.622 1.00 96.81 230 TYR A O 1
ATOM 1871 N N . ARG A 1 231 ? 4.759 6.004 -22.942 1.00 96.19 231 ARG A N 1
ATOM 1872 C CA . ARG A 1 231 ? 4.579 6.402 -21.538 1.00 96.19 231 ARG A CA 1
ATOM 1873 C C . ARG A 1 231 ? 3.107 6.388 -21.132 1.00 96.19 231 ARG A C 1
ATOM 1875 O O . ARG A 1 231 ? 2.771 5.748 -20.141 1.00 96.19 231 ARG A O 1
ATOM 1882 N N . ASN A 1 232 ? 2.220 7.029 -21.896 1.00 95.88 232 ASN A N 1
ATOM 1883 C CA . ASN A 1 232 ? 0.788 7.031 -21.577 1.00 95.88 232 ASN A CA 1
ATOM 1884 C C . ASN A 1 232 ? 0.178 5.627 -21.697 1.00 95.88 232 ASN A C 1
ATOM 1886 O O . ASN A 1 232 ? -0.630 5.233 -20.855 1.00 95.88 232 ASN A O 1
ATOM 1890 N N . LYS A 1 233 ? 0.607 4.837 -22.690 1.00 97.00 233 LYS A N 1
ATOM 1891 C CA . LYS A 1 233 ? 0.157 3.446 -22.843 1.00 97.00 233 LYS A CA 1
ATOM 1892 C C . LYS A 1 233 ? 0.566 2.559 -21.671 1.00 97.00 233 LYS A C 1
ATOM 1894 O O . LYS A 1 233 ? -0.237 1.735 -21.240 1.00 97.00 233 LYS A O 1
ATOM 1899 N N . TYR A 1 234 ? 1.777 2.730 -21.139 1.00 97.62 234 TYR A N 1
ATOM 1900 C CA . TYR A 1 234 ? 2.237 1.982 -19.970 1.00 97.62 234 TYR A CA 1
ATOM 1901 C C . TYR A 1 234 ? 1.355 2.273 -18.753 1.00 97.62 234 TYR A C 1
ATOM 1903 O O . TYR A 1 234 ? 0.901 1.345 -18.090 1.00 97.62 234 TYR A O 1
ATOM 1911 N N . TYR A 1 235 ? 1.030 3.546 -18.500 1.00 97.19 235 TYR A N 1
ATOM 1912 C CA . TYR A 1 235 ? 0.191 3.955 -17.365 1.00 97.19 235 TYR A CA 1
ATOM 1913 C C . TYR A 1 235 ? -1.316 3.690 -17.546 1.00 97.19 235 TYR A C 1
ATOM 1915 O O . TYR A 1 235 ? -2.144 4.225 -16.813 1.00 97.19 235 TYR A O 1
ATOM 1923 N N . THR A 1 236 ? -1.689 2.821 -18.487 1.00 95.62 236 THR A N 1
ATOM 1924 C CA . THR A 1 236 ? -3.057 2.313 -18.619 1.00 95.62 236 THR A CA 1
ATOM 1925 C C . THR A 1 236 ? -3.244 1.071 -17.749 1.00 95.62 236 THR A C 1
ATOM 1927 O O . THR A 1 236 ? -2.422 0.150 -17.773 1.00 95.62 236 THR A O 1
ATOM 1930 N N . ARG A 1 237 ? -4.347 1.015 -16.990 1.00 96.06 237 ARG A N 1
ATOM 1931 C CA . ARG A 1 237 ? -4.692 -0.167 -16.188 1.00 96.06 237 ARG A CA 1
ATOM 1932 C C . ARG A 1 237 ? -5.041 -1.340 -17.101 1.00 96.06 237 ARG A C 1
ATOM 1934 O O . ARG A 1 237 ? -5.940 -1.233 -17.929 1.00 96.06 237 ARG A O 1
ATOM 1941 N N . THR A 1 238 ? -4.361 -2.465 -16.919 1.00 96.69 238 THR A N 1
ATOM 1942 C CA . THR A 1 238 ? -4.607 -3.708 -17.664 1.00 96.69 238 THR A CA 1
ATOM 1943 C C . THR A 1 238 ? -4.694 -4.889 -16.709 1.00 96.69 238 THR A C 1
ATOM 1945 O O . THR A 1 238 ? -4.123 -4.855 -15.616 1.00 96.69 238 THR A O 1
ATOM 1948 N N . VAL A 1 239 ? -5.444 -5.919 -17.097 1.00 97.62 239 VAL A N 1
ATOM 1949 C CA . VAL A 1 239 ? -5.506 -7.172 -16.339 1.00 97.62 239 VAL A CA 1
ATOM 1950 C C . VAL A 1 239 ? -4.140 -7.846 -16.433 1.00 97.62 239 VAL A C 1
ATOM 1952 O O . VAL A 1 239 ? -3.697 -8.181 -17.528 1.00 97.62 239 VAL A O 1
ATOM 1955 N N . TYR A 1 240 ? -3.469 -8.030 -15.296 1.00 95.25 240 TYR A N 1
ATOM 1956 C CA . TYR A 1 240 ? -2.178 -8.729 -15.246 1.00 95.25 240 TYR A CA 1
ATOM 1957 C C . TYR A 1 240 ? -2.317 -10.167 -14.734 1.00 95.25 240 TYR A C 1
ATOM 1959 O O . TYR A 1 240 ? -1.444 -11.000 -14.967 1.00 95.25 240 TYR A O 1
ATOM 1967 N N . GLN A 1 241 ? -3.398 -10.461 -14.005 1.00 95.31 241 GLN A N 1
ATOM 1968 C CA . GLN A 1 241 ? -3.688 -11.781 -13.459 1.00 95.31 241 GLN A CA 1
ATOM 1969 C C . GLN A 1 241 ? -5.191 -11.918 -13.209 1.00 95.31 241 GLN A C 1
ATOM 1971 O O . GLN A 1 241 ? -5.792 -11.030 -12.617 1.00 95.31 241 GLN A O 1
ATOM 1976 N N . THR A 1 242 ? -5.779 -13.060 -13.552 1.00 97.00 242 THR A N 1
ATOM 1977 C CA . THR A 1 242 ? -7.114 -13.453 -13.077 1.00 97.00 242 THR A CA 1
ATOM 1978 C C . THR A 1 242 ? -6.944 -14.483 -11.967 1.00 97.00 242 THR A C 1
ATOM 1980 O O . THR A 1 242 ? -6.163 -15.429 -12.101 1.00 97.00 242 THR A O 1
ATOM 1983 N N . ARG A 1 243 ? -7.617 -14.283 -10.833 1.00 95.25 243 ARG A N 1
ATOM 1984 C CA . ARG A 1 243 ? -7.528 -15.156 -9.656 1.00 95.25 243 ARG A CA 1
ATOM 1985 C C . ARG A 1 243 ? -8.845 -15.870 -9.416 1.00 95.25 243 ARG A C 1
ATOM 1987 O O . ARG A 1 243 ? -9.910 -15.327 -9.687 1.00 95.25 243 ARG A O 1
ATOM 1994 N N . LYS A 1 244 ? -8.756 -17.067 -8.840 1.00 93.81 244 LYS A N 1
ATOM 1995 C CA . LYS A 1 244 ? -9.908 -17.800 -8.325 1.00 93.81 244 LYS A CA 1
ATOM 1996 C C . LYS A 1 244 ? -9.759 -17.971 -6.821 1.00 93.81 244 LYS A C 1
ATOM 1998 O O . LYS A 1 244 ? -8.767 -18.542 -6.363 1.00 93.81 244 LYS A O 1
ATOM 2003 N N . PHE A 1 245 ? -10.733 -17.487 -6.062 1.00 93.19 245 PHE A N 1
ATOM 2004 C CA . PHE A 1 245 ? -10.847 -17.803 -4.649 1.00 93.19 245 PHE A CA 1
ATOM 2005 C C . PHE A 1 245 ? -11.635 -19.104 -4.500 1.00 93.19 245 PHE A C 1
ATOM 2007 O O . PHE A 1 245 ? -12.737 -19.230 -5.029 1.00 93.19 245 PHE A O 1
ATOM 2014 N N . ILE A 1 246 ? -11.044 -20.081 -3.810 1.00 90.62 246 ILE A N 1
ATOM 2015 C CA . ILE A 1 246 ? -11.626 -21.424 -3.670 1.00 90.62 246 ILE A CA 1
ATOM 2016 C C . ILE A 1 246 ? -12.340 -21.568 -2.328 1.00 90.62 246 ILE A C 1
ATOM 2018 O O . ILE A 1 246 ? -13.502 -21.950 -2.297 1.00 90.62 246 ILE A O 1
ATOM 2022 N N . SER A 1 247 ? -11.666 -21.258 -1.216 1.00 93.25 247 SER A N 1
ATOM 2023 C CA . SER A 1 247 ? -12.231 -21.495 0.112 1.00 93.25 247 SER A CA 1
ATOM 2024 C C . SER A 1 247 ? -11.645 -20.588 1.187 1.00 93.25 247 SER A C 1
ATOM 2026 O O . SER A 1 247 ? -10.492 -20.149 1.131 1.00 93.25 247 SER A O 1
ATOM 2028 N N . TYR A 1 248 ? -12.444 -20.371 2.233 1.00 95.00 248 TYR A N 1
ATOM 2029 C CA . TYR A 1 248 ? -12.003 -19.777 3.491 1.00 95.00 248 TYR A CA 1
ATOM 2030 C C . TYR A 1 248 ? -11.152 -20.717 4.345 1.00 95.00 248 TYR A C 1
ATOM 2032 O O . TYR A 1 248 ? -10.565 -20.238 5.318 1.00 95.00 248 TYR A O 1
ATOM 2040 N N . TRP A 1 249 ? -11.058 -22.001 4.010 1.00 92.81 249 TRP A N 1
ATOM 2041 C CA . TRP A 1 249 ? -10.300 -23.013 4.741 1.00 92.81 249 TRP A CA 1
ATOM 2042 C C . TRP A 1 249 ? -9.122 -23.514 3.912 1.00 92.81 249 TRP A C 1
ATOM 2044 O O . TRP A 1 249 ? -9.168 -23.508 2.684 1.00 92.81 249 TRP A O 1
ATOM 2054 N N . TRP A 1 250 ? -8.050 -23.930 4.586 1.00 91.88 250 TRP A N 1
ATOM 2055 C CA . TRP A 1 250 ? -6.975 -24.653 3.911 1.00 91.88 250 TRP A CA 1
ATOM 2056 C C . TRP A 1 250 ? -7.391 -26.118 3.734 1.00 91.88 250 TRP A C 1
ATOM 2058 O O . TRP A 1 250 ? -8.031 -26.655 4.647 1.00 91.88 250 TRP A O 1
ATOM 2068 N N . PRO A 1 251 ? -7.036 -26.760 2.610 1.00 93.94 251 PRO A N 1
ATOM 2069 C CA . PRO A 1 251 ? -7.257 -28.185 2.455 1.00 93.94 251 PRO A CA 1
ATOM 2070 C C . PRO A 1 251 ? -6.361 -28.944 3.431 1.00 93.94 251 PRO A C 1
ATOM 2072 O O . PRO A 1 251 ? -5.207 -28.573 3.664 1.00 93.94 251 PRO A O 1
ATOM 2075 N N . ILE A 1 252 ? -6.891 -30.027 3.981 1.00 93.75 252 ILE A N 1
ATOM 2076 C CA . ILE A 1 252 ? -6.097 -31.047 4.657 1.00 93.75 252 ILE A CA 1
ATOM 2077 C C . ILE A 1 252 ? -5.429 -31.893 3.563 1.00 93.75 252 ILE A C 1
ATOM 2079 O O . ILE A 1 252 ? -6.134 -32.306 2.634 1.00 93.75 252 ILE A O 1
ATOM 2083 N N . PRO A 1 253 ? -4.106 -32.142 3.627 1.00 93.50 253 PRO A N 1
ATOM 2084 C CA . PRO A 1 253 ? -3.424 -33.013 2.674 1.00 93.50 253 PRO A CA 1
ATOM 2085 C C . PRO A 1 253 ? -4.094 -34.389 2.579 1.00 93.50 253 PRO A C 1
ATOM 208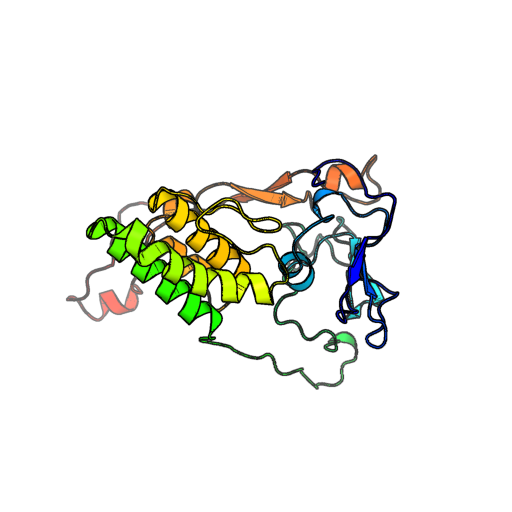7 O O . PRO A 1 253 ? -4.424 -34.988 3.602 1.00 93.50 253 PRO A O 1
ATOM 2090 N N . GLN A 1 254 ? -4.272 -34.899 1.356 1.00 91.25 254 GLN A N 1
ATOM 2091 C CA . GLN A 1 254 ? -4.964 -36.175 1.129 1.00 91.25 254 GLN A CA 1
ATOM 2092 C C . GLN A 1 254 ? -4.286 -37.334 1.876 1.00 91.25 254 GLN A C 1
ATOM 2094 O O . GLN A 1 254 ? -4.969 -38.113 2.530 1.00 91.25 254 GLN A O 1
ATOM 2099 N N . ASP A 1 255 ? -2.951 -37.368 1.898 1.00 95.12 255 ASP A N 1
ATOM 2100 C CA . ASP A 1 255 ? -2.172 -38.369 2.637 1.00 95.12 255 ASP A CA 1
ATOM 2101 C C . ASP A 1 255 ? -2.504 -38.424 4.139 1.00 95.12 255 ASP A C 1
ATOM 2103 O O . ASP A 1 255 ? -2.354 -39.475 4.762 1.00 95.12 255 ASP A O 1
ATOM 2107 N N . ASP A 1 256 ? -2.910 -37.309 4.753 1.00 94.25 256 ASP A N 1
ATOM 2108 C CA . ASP A 1 256 ? -3.275 -37.276 6.174 1.00 94.25 256 ASP A CA 1
ATOM 2109 C C . ASP A 1 256 ? -4.699 -37.801 6.402 1.00 94.25 256 ASP A C 1
ATOM 2111 O O . ASP A 1 256 ? -4.954 -38.459 7.415 1.00 94.25 256 ASP A O 1
ATOM 2115 N N . ILE A 1 257 ? -5.604 -37.575 5.443 1.00 92.94 257 ILE A N 1
ATOM 2116 C CA . ILE A 1 257 ? -6.953 -38.160 5.427 1.00 92.94 257 ILE A CA 1
ATOM 2117 C C . ILE A 1 257 ? -6.863 -39.678 5.235 1.00 92.94 257 ILE A C 1
ATOM 2119 O O . ILE A 1 257 ? -7.492 -40.432 5.975 1.00 92.94 257 ILE A O 1
ATOM 2123 N N . ASP A 1 258 ? -6.024 -40.140 4.308 1.00 92.69 258 ASP A N 1
ATOM 2124 C CA . ASP A 1 258 ? -5.871 -41.566 4.001 1.00 92.69 258 ASP A CA 1
ATOM 2125 C C . ASP A 1 258 ? -5.273 -42.355 5.181 1.00 92.69 258 ASP A C 1
ATOM 2127 O O . ASP A 1 258 ? -5.603 -43.524 5.391 1.00 92.69 258 ASP A O 1
ATOM 2131 N N . LYS A 1 259 ? -4.418 -41.718 5.996 1.00 96.25 259 LYS A N 1
ATOM 2132 C CA . LYS A 1 259 ? -3.848 -42.318 7.219 1.00 96.25 259 LYS A CA 1
ATOM 2133 C C . LYS A 1 259 ? -4.840 -42.375 8.377 1.00 96.25 259 LYS A C 1
ATOM 2135 O O . LYS A 1 259 ? -4.757 -43.283 9.204 1.00 96.25 259 LYS A O 1
ATOM 2140 N N . ASN A 1 260 ? -5.732 -41.394 8.487 1.00 95.56 260 ASN A N 1
ATOM 2141 C CA . ASN A 1 260 ? -6.680 -41.289 9.587 1.00 95.56 260 ASN A CA 1
ATOM 2142 C C . ASN A 1 260 ? -8.109 -41.194 9.055 1.00 95.56 260 ASN A C 1
ATOM 2144 O O . ASN A 1 260 ? -8.620 -40.108 8.812 1.00 95.56 260 ASN A O 1
ATOM 2148 N N . TRP A 1 261 ? -8.789 -42.335 8.997 1.00 88.94 261 TRP A N 1
ATOM 2149 C CA . TRP A 1 261 ? -10.179 -42.458 8.547 1.00 88.94 261 TRP A CA 1
ATOM 2150 C C . TRP A 1 261 ? -11.206 -41.656 9.375 1.00 88.94 261 TRP A C 1
ATOM 2152 O O . TRP A 1 261 ? -12.345 -41.510 8.942 1.00 88.94 261 TRP A O 1
ATOM 2162 N N . ASN A 1 262 ? -10.828 -41.116 10.543 1.00 95.00 262 ASN A N 1
ATOM 2163 C CA . ASN A 1 262 ? -11.666 -40.184 11.311 1.00 95.00 262 ASN A CA 1
ATOM 2164 C C . ASN A 1 262 ? -11.471 -38.709 10.907 1.00 95.00 262 ASN A C 1
ATOM 2166 O O . ASN A 1 262 ? -12.195 -37.840 11.393 1.00 95.00 262 ASN A O 1
ATOM 2170 N N . LEU A 1 263 ? -10.473 -38.400 10.076 1.00 93.81 263 LEU A N 1
ATOM 2171 C CA . LEU A 1 263 ? -10.175 -37.046 9.625 1.00 93.81 263 LEU A CA 1
ATOM 2172 C C . LEU A 1 263 ? -11.059 -36.696 8.425 1.00 93.81 263 LEU A C 1
ATOM 2174 O O . LEU A 1 263 ? -10.980 -37.322 7.372 1.00 93.81 263 LEU A O 1
ATOM 2178 N N . VAL A 1 264 ? -11.898 -35.674 8.585 1.00 91.62 264 VAL A N 1
ATOM 2179 C CA . VAL A 1 264 ? -12.790 -35.180 7.529 1.00 91.62 264 VAL A CA 1
ATOM 2180 C C . VAL A 1 264 ? -12.195 -33.920 6.913 1.00 91.62 264 VAL A C 1
ATOM 2182 O O . VAL A 1 264 ? -11.665 -33.066 7.623 1.00 91.62 264 VAL A O 1
ATOM 2185 N N . GLN A 1 265 ? -12.298 -33.805 5.590 1.00 92.75 265 GLN A N 1
ATOM 2186 C CA . GLN A 1 265 ? -11.820 -32.649 4.839 1.00 92.75 265 GLN A CA 1
ATOM 2187 C C . GLN A 1 265 ? -12.518 -31.345 5.273 1.00 92.75 265 GLN A C 1
ATOM 2189 O O . GLN A 1 265 ? -13.669 -31.347 5.715 1.00 92.75 265 GLN A O 1
ATOM 2194 N N . THR A 1 266 ? -11.824 -30.215 5.127 1.00 92.88 266 THR A N 1
ATOM 2195 C CA . THR A 1 266 ? -12.413 -28.892 5.347 1.00 92.88 266 THR A CA 1
ATOM 2196 C C . THR A 1 266 ? -13.472 -28.552 4.285 1.00 92.88 266 THR A C 1
ATOM 2198 O O . THR A 1 266 ? -13.454 -29.109 3.183 1.00 92.88 266 THR A O 1
ATOM 2201 N N . PRO A 1 267 ? -14.422 -27.644 4.594 1.00 89.06 267 PRO A N 1
ATOM 2202 C CA . PRO A 1 267 ? -15.460 -27.243 3.644 1.00 89.06 267 PRO A CA 1
ATOM 2203 C C . PRO A 1 267 ? -14.888 -26.770 2.301 1.00 89.06 267 PRO A C 1
ATOM 2205 O O . PRO A 1 267 ? -13.793 -26.215 2.262 1.00 89.06 267 PRO A O 1
ATOM 2208 N N . ASP A 1 268 ? -15.649 -26.963 1.221 1.00 87.06 268 ASP A N 1
ATOM 2209 C CA . ASP A 1 268 ? -15.324 -26.601 -0.175 1.00 87.06 268 ASP A CA 1
ATOM 2210 C C . ASP A 1 268 ? -14.222 -27.444 -0.851 1.00 87.06 268 ASP A C 1
ATOM 2212 O O . ASP A 1 268 ? -14.024 -27.336 -2.060 1.00 87.06 268 ASP A O 1
ATOM 2216 N N . TRP A 1 269 ? -13.540 -28.319 -0.104 1.00 84.75 269 TRP A N 1
ATOM 2217 C CA . TRP A 1 269 ? -12.468 -29.188 -0.613 1.00 84.75 269 TRP A CA 1
ATOM 2218 C C . TRP A 1 269 ? -12.874 -30.663 -0.747 1.00 84.75 269 TRP A C 1
ATOM 2220 O O . TRP A 1 269 ? -12.030 -31.516 -1.021 1.00 84.75 269 TRP A O 1
ATOM 2230 N N . THR A 1 270 ? -14.151 -31.001 -0.547 1.00 74.75 270 THR A N 1
ATOM 2231 C CA . THR A 1 270 ? -14.634 -32.378 -0.720 1.00 74.75 270 THR A CA 1
ATOM 2232 C C . THR A 1 270 ? -14.657 -32.755 -2.198 1.00 74.75 270 THR A C 1
ATOM 2234 O O . THR A 1 270 ? -15.194 -32.023 -3.028 1.00 74.75 270 THR A O 1
ATOM 2237 N N . VAL A 1 271 ? -14.070 -33.907 -2.516 1.00 54.53 271 VAL A N 1
ATOM 2238 C CA . VAL A 1 271 ? -13.894 -34.426 -3.877 1.00 54.53 271 VAL A CA 1
ATOM 2239 C C . VAL A 1 271 ? -15.259 -34.580 -4.559 1.00 54.53 271 VAL A C 1
ATOM 2241 O O . VAL A 1 271 ? -16.062 -35.419 -4.160 1.00 54.53 271 VAL A O 1
ATOM 2244 N N . GLY A 1 272 ? -15.532 -33.739 -5.561 1.00 49.62 272 GLY A N 1
ATOM 2245 C CA . GLY A 1 272 ? -16.804 -33.746 -6.297 1.00 49.62 272 GLY A CA 1
ATOM 2246 C C . GLY A 1 272 ? -16.963 -32.717 -7.425 1.00 49.62 272 GLY A C 1
ATOM 2247 O O . GLY A 1 272 ? -17.967 -32.775 -8.121 1.00 49.62 272 GLY A O 1
ATOM 2248 N N . ASN A 1 273 ? -15.999 -31.816 -7.649 1.00 38.66 273 ASN A N 1
ATOM 2249 C CA . ASN A 1 273 ? -16.022 -30.864 -8.770 1.00 38.66 273 ASN A CA 1
ATOM 2250 C C . ASN A 1 273 ? -14.837 -31.113 -9.721 1.00 38.66 273 ASN A C 1
ATOM 2252 O O . ASN A 1 273 ? -13.907 -30.306 -9.777 1.00 38.66 273 ASN A O 1
ATOM 2256 N N . GLN A 1 274 ? -14.859 -32.251 -10.423 1.00 35.62 274 GLN A N 1
ATOM 2257 C CA . GLN A 1 274 ? -14.151 -32.425 -11.699 1.00 35.62 274 GLN A CA 1
ATOM 2258 C C . GLN A 1 274 ? -15.161 -32.339 -12.838 1.00 35.62 274 GLN A C 1
ATOM 2260 O O . GLN A 1 274 ? -16.254 -32.926 -12.676 1.00 35.62 274 GLN A O 1
#

Organism: Phocaeicola vulgatus (NCBI:txid821)